Protein AF-A0A964EP07-F1 (afdb_monomer_lite)

Structure (mmCIF, N/CA/C/O backbone):
data_AF-A0A964EP07-F1
#
_entry.id   AF-A0A964EP07-F1
#
loop_
_atom_site.group_PDB
_atom_site.id
_atom_site.type_symbol
_atom_site.label_atom_id
_atom_site.label_alt_id
_atom_site.label_comp_id
_atom_site.label_asym_id
_atom_site.label_entity_id
_atom_site.label_seq_id
_atom_site.pdbx_PDB_ins_code
_atom_site.Cartn_x
_atom_site.Cartn_y
_atom_site.Cartn_z
_atom_site.occupancy
_atom_site.B_iso_or_equiv
_atom_site.auth_seq_id
_atom_site.auth_comp_id
_atom_site.auth_asym_id
_atom_site.auth_atom_id
_atom_site.pdbx_PDB_model_num
ATOM 1 N N . MET A 1 1 ? -7.149 5.123 37.917 1.00 28.84 1 MET A N 1
ATOM 2 C CA . MET A 1 1 ? -5.704 5.332 37.695 1.00 28.84 1 MET A CA 1
ATOM 3 C C . MET A 1 1 ? -5.215 4.083 36.985 1.00 28.84 1 MET A C 1
ATOM 5 O O . MET A 1 1 ? -5.183 3.033 37.608 1.00 28.84 1 MET A O 1
ATOM 9 N N . PHE A 1 2 ? -5.052 4.163 35.662 1.00 30.31 2 PHE A N 1
ATOM 10 C CA . PHE A 1 2 ? -4.665 3.027 34.826 1.00 30.31 2 PHE A CA 1
ATOM 11 C C . PHE A 1 2 ? -3.148 2.900 34.842 1.00 30.31 2 PHE A C 1
ATOM 13 O O . PHE A 1 2 ? -2.449 3.645 34.165 1.00 30.31 2 PHE A O 1
ATOM 20 N N . ASP A 1 3 ? -2.681 1.956 35.642 1.00 26.97 3 ASP A N 1
ATOM 21 C CA . ASP A 1 3 ? -1.404 1.286 35.471 1.00 26.97 3 ASP A CA 1
ATOM 22 C C . ASP A 1 3 ? -1.804 -0.136 35.057 1.00 26.97 3 ASP A C 1
ATOM 24 O O . ASP A 1 3 ? -2.601 -0.761 35.758 1.00 26.97 3 ASP A O 1
ATOM 28 N N . LEU A 1 4 ? -1.396 -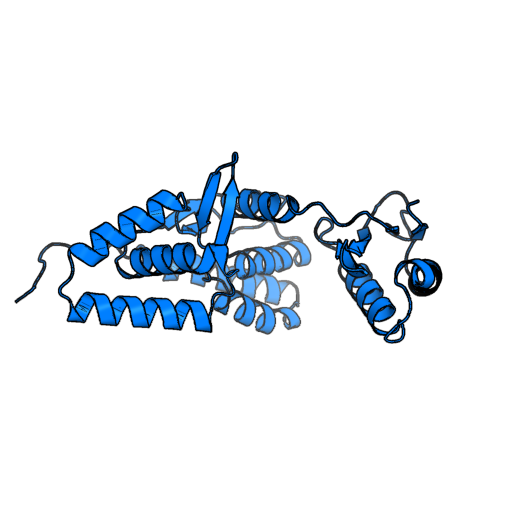0.606 33.876 1.00 27.78 4 LEU A N 1
ATOM 29 C CA . LEU A 1 4 ? -1.637 -1.988 33.445 1.00 27.78 4 LEU A CA 1
ATOM 30 C C . LEU A 1 4 ? -0.333 -2.764 33.677 1.00 27.78 4 LEU A C 1
ATOM 32 O O . LEU A 1 4 ? 0.549 -2.730 32.815 1.00 27.78 4 LEU A O 1
ATOM 36 N N . PRO A 1 5 ? -0.162 -3.439 34.830 1.00 24.03 5 PRO A N 1
ATOM 37 C CA . PRO A 1 5 ? 1.061 -4.160 35.130 1.00 24.03 5 PRO A CA 1
ATOM 38 C C . PRO A 1 5 ? 1.071 -5.471 34.341 1.00 24.03 5 PRO A C 1
ATOM 40 O O . PRO A 1 5 ? 0.110 -6.238 34.387 1.00 24.03 5 PRO A O 1
ATOM 43 N N . GLY A 1 6 ? 2.168 -5.743 33.631 1.00 26.05 6 GLY A N 1
ATOM 44 C CA . GLY A 1 6 ? 2.411 -7.038 32.983 1.00 26.05 6 GLY A CA 1
ATOM 45 C C . GLY A 1 6 ? 2.439 -7.036 31.454 1.00 26.05 6 GLY A C 1
ATOM 46 O O . GLY A 1 6 ? 2.711 -8.079 30.870 1.00 26.05 6 GLY A O 1
ATOM 47 N N . PHE A 1 7 ? 2.234 -5.893 30.793 1.00 28.47 7 PHE A N 1
ATOM 48 C CA . PHE A 1 7 ? 2.571 -5.750 29.374 1.00 28.47 7 PHE A CA 1
ATOM 49 C C . PHE A 1 7 ? 3.987 -5.183 29.242 1.00 28.47 7 PHE A C 1
ATOM 51 O O . PHE A 1 7 ? 4.194 -3.989 29.018 1.00 28.47 7 PHE A O 1
ATOM 58 N N . GLU A 1 8 ? 4.992 -6.055 29.351 1.00 23.80 8 GLU A N 1
ATOM 59 C CA . GLU A 1 8 ? 6.198 -5.811 28.568 1.00 23.80 8 GLU A CA 1
ATOM 60 C C . GLU A 1 8 ? 5.751 -5.861 27.112 1.00 23.80 8 GLU A C 1
ATOM 62 O O . GLU A 1 8 ? 5.446 -6.922 26.566 1.00 23.80 8 GLU A O 1
ATOM 67 N N . TRP A 1 9 ? 5.636 -4.689 26.486 1.00 30.47 9 TRP A N 1
ATOM 68 C CA . TRP A 1 9 ? 5.574 -4.616 25.041 1.00 30.47 9 TRP A CA 1
ATOM 69 C C . TRP A 1 9 ? 6.828 -5.316 24.550 1.00 30.47 9 TRP A C 1
ATOM 71 O O . TRP A 1 9 ? 7.912 -4.730 24.557 1.00 30.47 9 TRP A O 1
ATOM 81 N N . PHE A 1 10 ? 6.683 -6.567 24.120 1.00 27.95 10 PHE A N 1
ATOM 82 C CA . PHE A 1 10 ? 7.637 -7.168 23.221 1.00 27.95 10 PHE A CA 1
ATOM 83 C C . PHE A 1 10 ? 7.568 -6.305 21.964 1.00 27.95 10 PHE A C 1
ATOM 85 O O . PHE A 1 10 ? 6.750 -6.504 21.070 1.00 27.95 10 PHE A O 1
ATOM 92 N N . ARG A 1 11 ? 8.365 -5.238 21.962 1.00 32.59 11 ARG A N 1
ATOM 93 C CA . ARG A 1 11 ? 8.888 -4.637 20.758 1.00 32.59 11 ARG A CA 1
ATOM 94 C C . ARG A 1 11 ? 9.912 -5.670 20.313 1.00 32.59 11 ARG A C 1
ATOM 96 O O . ARG A 1 11 ? 11.010 -5.653 20.869 1.00 32.59 11 ARG A O 1
ATOM 103 N N . PRO A 1 12 ? 9.596 -6.590 19.374 1.00 34.25 12 PRO A N 1
ATOM 104 C CA . PRO A 1 12 ? 10.692 -7.202 18.650 1.00 34.25 12 PRO A CA 1
ATOM 105 C C . PRO A 1 12 ? 11.537 -6.029 18.169 1.00 34.25 12 PRO A C 1
ATOM 107 O O . PRO A 1 12 ? 10.983 -4.995 17.780 1.00 34.25 12 PRO A O 1
ATOM 110 N N . ASP A 1 13 ? 12.848 -6.133 18.309 1.00 37.25 13 ASP A N 1
ATOM 111 C CA . ASP A 1 13 ? 13.773 -5.128 17.822 1.00 37.25 13 ASP A CA 1
ATOM 112 C C . ASP A 1 13 ? 13.623 -5.019 16.288 1.00 37.25 13 ASP A C 1
ATOM 114 O O . ASP A 1 13 ? 14.333 -5.637 15.498 1.00 37.25 13 ASP A O 1
ATOM 118 N N . LEU A 1 14 ? 12.598 -4.279 15.853 1.00 39.09 14 LEU A N 1
ATOM 119 C CA . LEU A 1 14 ? 12.304 -3.931 14.465 1.00 39.09 14 LEU A CA 1
ATOM 120 C C . LEU A 1 14 ? 13.344 -2.927 13.958 1.00 39.09 14 LEU A C 1
ATOM 122 O O . LEU A 1 14 ? 13.514 -2.784 12.748 1.00 39.09 14 LEU A O 1
ATOM 126 N N . GLY A 1 15 ? 14.035 -2.250 14.887 1.00 32.53 15 GLY A N 1
ATOM 127 C CA . GLY A 1 15 ? 15.204 -1.428 14.611 1.00 32.53 15 GLY A CA 1
ATOM 128 C C . GLY A 1 15 ? 16.323 -2.279 14.027 1.00 32.53 15 GLY A C 1
ATOM 129 O O . GLY A 1 15 ? 16.862 -1.915 12.989 1.00 32.53 15 GLY A O 1
ATOM 130 N N . GLY A 1 16 ? 16.575 -3.456 14.599 1.00 35.09 16 GLY A N 1
ATOM 131 C CA . GLY A 1 16 ? 17.575 -4.406 14.119 1.00 35.09 16 GLY A CA 1
ATOM 132 C C . GLY A 1 16 ? 17.387 -4.825 12.659 1.00 35.09 16 GLY A C 1
ATOM 133 O O . GLY A 1 16 ? 18.300 -4.650 11.864 1.00 35.09 16 GLY A O 1
ATOM 134 N N . SER A 1 17 ? 16.214 -5.332 12.262 1.00 44.84 17 SER A N 1
ATOM 135 C CA . SER A 1 17 ? 16.036 -5.910 10.911 1.00 44.84 17 SER A CA 1
ATOM 136 C C . SER A 1 17 ? 15.859 -4.872 9.801 1.00 44.84 17 SER A C 1
ATOM 138 O O . SER A 1 17 ? 16.425 -5.033 8.724 1.00 44.84 17 SER A O 1
ATOM 140 N N . VAL A 1 18 ? 15.132 -3.776 10.045 1.00 45.16 18 VAL A N 1
ATOM 141 C CA . VAL A 1 18 ? 14.891 -2.743 9.023 1.00 45.16 18 VAL A CA 1
ATOM 142 C C . VAL A 1 18 ? 16.093 -1.816 8.899 1.00 45.16 18 VAL A C 1
ATOM 144 O O . VAL A 1 18 ? 16.457 -1.454 7.783 1.00 45.16 18 VAL A O 1
ATOM 147 N N . ALA A 1 19 ? 16.750 -1.450 10.008 1.00 48.91 19 ALA A N 1
ATOM 148 C CA . ALA A 1 19 ? 17.993 -0.690 9.927 1.00 48.91 19 ALA A CA 1
ATOM 149 C C . ALA A 1 19 ? 19.130 -1.550 9.364 1.00 48.91 19 ALA A C 1
ATOM 151 O O . ALA A 1 19 ? 19.905 -1.026 8.572 1.00 48.91 19 ALA A O 1
ATOM 152 N N . ALA A 1 20 ? 19.198 -2.855 9.669 1.00 53.06 20 ALA A N 1
ATOM 153 C CA . ALA A 1 20 ? 20.155 -3.752 9.018 1.00 53.06 20 ALA A CA 1
ATOM 154 C C . ALA A 1 20 ? 19.845 -3.946 7.531 1.00 53.06 20 ALA A C 1
ATOM 156 O O . ALA A 1 20 ? 20.761 -3.866 6.726 1.00 53.06 20 ALA A O 1
ATOM 157 N N . ALA A 1 21 ? 18.582 -4.125 7.130 1.00 51.06 21 ALA A N 1
ATOM 158 C CA . ALA A 1 21 ? 18.210 -4.202 5.717 1.00 51.06 21 ALA A CA 1
ATOM 159 C C . ALA A 1 21 ? 18.541 -2.896 4.976 1.00 51.06 21 ALA A C 1
ATOM 161 O O . ALA A 1 21 ? 19.100 -2.938 3.885 1.00 51.06 21 ALA A O 1
ATOM 162 N N . ARG A 1 22 ? 18.289 -1.731 5.592 1.00 54.38 22 ARG A N 1
ATOM 163 C CA . ARG A 1 22 ? 18.674 -0.415 5.050 1.00 54.38 22 ARG A CA 1
ATOM 164 C C . ARG A 1 22 ? 20.187 -0.237 4.985 1.00 54.38 22 ARG A C 1
ATOM 166 O O . ARG A 1 22 ? 20.685 0.241 3.975 1.00 54.38 22 ARG A O 1
ATOM 173 N N . ALA A 1 23 ? 20.923 -0.643 6.016 1.00 60.47 23 ALA A N 1
ATOM 174 C CA . ALA A 1 23 ? 22.380 -0.583 6.036 1.00 60.47 23 ALA A CA 1
ATOM 175 C C . ALA A 1 23 ? 22.992 -1.535 4.999 1.00 60.47 23 ALA A C 1
ATOM 177 O O . ALA A 1 23 ? 23.920 -1.154 4.293 1.00 60.47 23 ALA A O 1
ATOM 178 N N . ASN A 1 24 ? 22.437 -2.738 4.842 1.00 59.06 24 ASN A N 1
ATOM 179 C CA . ASN A 1 24 ? 22.851 -3.715 3.840 1.00 59.06 24 ASN A CA 1
ATOM 180 C C . ASN A 1 24 ? 22.539 -3.231 2.422 1.00 59.06 24 ASN A C 1
ATOM 182 O O . ASN A 1 24 ? 23.393 -3.363 1.547 1.00 59.06 24 ASN A O 1
ATOM 186 N N . ALA A 1 25 ? 21.371 -2.618 2.209 1.00 55.97 25 ALA A N 1
ATOM 187 C CA . ALA A 1 25 ? 20.986 -2.002 0.945 1.00 55.97 25 ALA A CA 1
ATOM 188 C C . ALA A 1 25 ? 21.870 -0.792 0.613 1.00 55.97 25 ALA A C 1
ATOM 190 O O . ALA A 1 25 ? 22.389 -0.707 -0.492 1.00 55.97 25 ALA A O 1
ATOM 191 N N . ALA A 1 26 ? 22.128 0.100 1.573 1.00 60.88 26 ALA A N 1
ATOM 192 C CA . ALA A 1 26 ? 23.029 1.237 1.395 1.00 60.88 26 ALA A CA 1
ATOM 193 C C . ALA A 1 26 ? 24.474 0.783 1.134 1.00 60.88 26 ALA A C 1
ATOM 195 O O . ALA A 1 26 ? 25.157 1.336 0.274 1.00 60.88 26 ALA A O 1
ATOM 196 N N . ALA A 1 27 ? 24.933 -0.266 1.819 1.00 63.69 27 ALA A N 1
ATOM 197 C CA . ALA A 1 27 ? 26.232 -0.874 1.569 1.00 63.69 27 ALA A CA 1
ATOM 198 C C . ALA A 1 27 ? 26.291 -1.552 0.190 1.00 63.69 27 ALA A C 1
ATOM 200 O O . ALA A 1 27 ? 27.317 -1.466 -0.477 1.00 63.69 27 ALA A O 1
ATOM 201 N N . ALA A 1 28 ? 25.211 -2.198 -0.263 1.00 58.94 28 ALA A N 1
ATOM 202 C CA . ALA A 1 28 ? 25.113 -2.765 -1.608 1.00 58.94 28 ALA A CA 1
ATOM 203 C C . ALA A 1 28 ? 25.107 -1.672 -2.687 1.00 58.94 28 ALA A C 1
ATOM 205 O O . ALA A 1 28 ? 25.880 -1.766 -3.635 1.00 58.94 28 ALA A O 1
ATOM 206 N N . ALA A 1 29 ? 24.332 -0.601 -2.495 1.00 59.88 29 ALA A N 1
ATOM 207 C CA . ALA A 1 29 ? 24.296 0.568 -3.372 1.00 59.88 29 ALA A CA 1
ATOM 208 C C . ALA A 1 29 ? 25.669 1.238 -3.481 1.00 59.88 29 ALA A C 1
ATOM 210 O O . ALA A 1 29 ? 26.131 1.534 -4.577 1.00 59.88 29 ALA A O 1
ATOM 211 N N . SER A 1 30 ? 26.347 1.412 -2.342 1.00 65.19 30 SER A N 1
ATOM 212 C CA . SER A 1 30 ? 27.699 1.967 -2.270 1.00 65.19 30 SER A CA 1
ATOM 213 C C . SER A 1 30 ? 28.716 1.081 -3.001 1.00 65.19 30 SER A C 1
ATOM 215 O O . SER A 1 30 ? 29.492 1.578 -3.811 1.00 65.19 30 SER A O 1
ATOM 217 N N . ARG A 1 31 ? 28.664 -0.248 -2.810 1.00 65.88 31 ARG A N 1
ATOM 218 C CA . ARG A 1 31 ? 29.507 -1.203 -3.558 1.00 65.88 31 ARG A CA 1
ATOM 219 C C . ARG A 1 31 ? 29.242 -1.182 -5.066 1.00 65.88 31 ARG A C 1
ATOM 221 O O . ARG A 1 31 ? 30.170 -1.407 -5.832 1.00 65.88 31 ARG A O 1
ATOM 228 N N . ALA A 1 32 ? 28.005 -0.914 -5.477 1.00 59.03 32 ALA A N 1
ATOM 229 C CA . ALA A 1 32 ? 27.595 -0.845 -6.877 1.00 59.03 32 ALA A CA 1
ATOM 230 C C . ALA A 1 32 ? 27.779 0.549 -7.513 1.00 59.03 32 ALA A C 1
ATOM 232 O O . ALA A 1 32 ? 27.440 0.733 -8.679 1.00 59.03 32 ALA A O 1
ATOM 233 N N . GLY A 1 33 ? 28.272 1.547 -6.766 1.00 64.25 33 GLY A N 1
ATOM 234 C CA . GLY A 1 33 ? 28.402 2.927 -7.248 1.00 64.25 33 GLY A CA 1
ATOM 235 C C . GLY A 1 33 ? 27.067 3.649 -7.492 1.00 64.25 33 GLY A C 1
ATOM 236 O O . GLY A 1 33 ? 27.054 4.702 -8.122 1.00 64.25 33 GLY A O 1
ATOM 237 N N . ALA A 1 34 ? 25.951 3.117 -6.983 1.00 63.88 34 ALA A N 1
ATOM 238 C CA . ALA A 1 34 ? 24.590 3.629 -7.174 1.00 63.88 34 ALA A CA 1
ATOM 239 C C . ALA A 1 34 ? 24.191 4.658 -6.094 1.00 63.88 34 ALA A C 1
ATOM 241 O O . ALA A 1 34 ? 23.139 4.559 -5.454 1.00 63.88 34 ALA A O 1
ATOM 242 N N . HIS A 1 35 ? 25.076 5.623 -5.827 1.00 66.88 35 HIS A N 1
ATOM 243 C CA . HIS A 1 35 ? 24.875 6.648 -4.792 1.00 66.88 35 HIS A CA 1
ATOM 244 C C . HIS A 1 35 ? 23.729 7.617 -5.115 1.00 66.88 35 HIS A C 1
ATOM 246 O O . HIS A 1 35 ? 23.144 8.204 -4.206 1.00 66.88 35 HIS A O 1
ATOM 252 N N . ASP A 1 36 ? 23.398 7.752 -6.398 1.00 65.00 36 ASP A N 1
ATOM 253 C CA . ASP A 1 36 ? 22.280 8.523 -6.942 1.00 65.00 36 ASP A CA 1
ATOM 254 C C . ASP A 1 36 ? 20.917 8.052 -6.416 1.00 65.00 36 ASP A C 1
ATOM 256 O O . ASP A 1 36 ? 20.009 8.864 -6.259 1.00 65.00 36 ASP A O 1
ATOM 260 N N . LEU A 1 37 ? 20.785 6.769 -6.069 1.00 59.69 37 LEU A N 1
ATOM 261 C CA . LEU A 1 37 ? 19.516 6.182 -5.628 1.00 59.69 37 LEU A CA 1
ATOM 262 C C . LEU A 1 37 ? 19.239 6.357 -4.124 1.00 59.69 37 LEU A C 1
ATOM 264 O O . LEU A 1 37 ? 18.103 6.175 -3.682 1.00 59.69 37 LEU A O 1
ATOM 268 N N . LEU A 1 38 ? 20.246 6.715 -3.316 1.00 62.34 38 LEU A N 1
ATOM 269 C CA . LEU A 1 38 ? 20.126 6.810 -1.850 1.00 62.34 38 LEU A CA 1
ATOM 270 C C . LEU A 1 38 ? 19.055 7.815 -1.371 1.00 62.34 38 LEU A C 1
ATOM 272 O O . LEU A 1 38 ? 18.275 7.454 -0.487 1.00 62.34 38 LEU A O 1
ATOM 276 N N . PRO A 1 39 ? 18.930 9.030 -1.942 1.00 62.94 39 PRO A N 1
ATOM 277 C CA . PRO A 1 39 ? 17.890 9.976 -1.527 1.00 62.94 39 PRO A CA 1
ATOM 278 C C . PRO A 1 39 ? 16.470 9.486 -1.840 1.00 62.94 39 PRO A C 1
ATOM 280 O O . PRO A 1 39 ? 15.539 9.704 -1.060 1.00 62.94 39 PRO A O 1
ATOM 283 N N . GLU A 1 40 ? 16.293 8.802 -2.972 1.00 54.72 40 GLU A N 1
ATOM 284 C CA . GLU A 1 40 ? 15.003 8.245 -3.375 1.00 54.72 40 GLU A CA 1
ATOM 285 C C . GLU A 1 40 ? 14.605 7.064 -2.482 1.00 54.72 40 GLU A C 1
ATOM 287 O O . GLU A 1 40 ? 13.459 6.979 -2.044 1.00 54.72 40 GLU A O 1
ATOM 292 N N . LEU A 1 41 ? 15.570 6.222 -2.111 1.00 55.03 41 LEU A N 1
ATOM 293 C CA . LEU A 1 41 ? 15.397 5.150 -1.130 1.00 55.03 41 LEU A CA 1
ATOM 294 C C . LEU A 1 41 ? 14.963 5.679 0.236 1.00 55.03 41 LEU A C 1
ATOM 296 O O . LEU A 1 41 ? 14.033 5.146 0.839 1.00 55.03 41 LEU A O 1
ATOM 300 N N . GLU A 1 42 ? 15.597 6.747 0.723 1.00 57.03 42 GLU A N 1
ATOM 301 C CA . GLU A 1 42 ? 15.209 7.388 1.980 1.00 57.03 42 GLU A CA 1
ATOM 302 C C . GLU A 1 42 ? 13.807 8.001 1.917 1.00 57.03 42 GLU A C 1
ATOM 304 O O . GLU A 1 42 ? 13.067 7.961 2.901 1.00 57.03 42 GLU A O 1
ATOM 309 N N . ARG A 1 43 ? 13.422 8.576 0.772 1.00 58.72 43 ARG A N 1
ATOM 310 C CA . ARG A 1 43 ? 12.067 9.095 0.543 1.00 58.72 43 ARG A CA 1
ATOM 311 C C . ARG A 1 43 ? 11.037 7.964 0.552 1.00 58.72 43 ARG A C 1
ATOM 313 O O . ARG A 1 43 ? 10.102 8.010 1.348 1.00 58.72 43 ARG A O 1
ATOM 320 N N . MET A 1 44 ? 11.250 6.926 -0.252 1.00 51.31 44 MET A N 1
ATOM 321 C CA . MET A 1 44 ? 10.361 5.765 -0.352 1.00 51.31 44 MET A CA 1
ATOM 322 C C . MET A 1 44 ? 10.216 5.044 0.990 1.00 51.31 44 MET A C 1
ATOM 324 O O . MET A 1 44 ? 9.115 4.661 1.361 1.00 51.31 44 MET A O 1
ATOM 328 N N . ALA A 1 45 ? 11.288 4.967 1.780 1.00 51.50 45 ALA A N 1
ATOM 329 C CA . ALA A 1 45 ? 11.280 4.400 3.126 1.00 51.50 45 ALA A CA 1
ATOM 330 C C . ALA A 1 45 ? 10.510 5.222 4.180 1.00 51.50 45 ALA A C 1
ATOM 332 O O . ALA A 1 45 ? 10.253 4.708 5.272 1.00 51.50 45 ALA A O 1
ATOM 333 N N . ARG A 1 46 ? 10.171 6.488 3.894 1.00 50.50 46 ARG A N 1
ATOM 334 C CA . ARG A 1 46 ? 9.325 7.352 4.745 1.00 50.50 46 ARG A CA 1
ATOM 335 C C . ARG A 1 46 ? 7.843 7.295 4.349 1.00 50.50 46 ARG A C 1
ATOM 337 O O . ARG A 1 46 ? 6.970 7.453 5.205 1.00 50.50 46 ARG A O 1
ATOM 344 N N . GLU A 1 47 ? 7.566 7.048 3.072 1.00 45.47 47 GLU A N 1
ATOM 345 C CA . GLU A 1 47 ? 6.215 6.948 2.492 1.00 45.47 47 GLU A CA 1
ATOM 346 C C . GLU A 1 47 ? 5.581 5.546 2.666 1.00 45.47 47 GLU A C 1
ATOM 348 O O . GLU A 1 47 ? 4.401 5.352 2.404 1.00 45.47 47 GLU A O 1
ATOM 353 N N . ASP A 1 48 ? 6.352 4.592 3.185 1.00 55.25 48 ASP A N 1
ATOM 354 C CA . ASP A 1 48 ? 6.135 3.139 3.140 1.00 55.25 48 ASP A CA 1
ATOM 355 C C . ASP A 1 48 ? 5.083 2.542 4.102 1.00 55.25 48 ASP A C 1
ATOM 357 O O . ASP A 1 48 ? 4.810 1.346 4.048 1.00 55.25 48 ASP A O 1
ATOM 361 N N . ASP A 1 49 ? 4.509 3.340 5.008 1.00 62.34 49 ASP A N 1
ATOM 362 C CA . ASP A 1 49 ? 3.630 2.847 6.088 1.00 62.34 49 ASP A CA 1
ATOM 363 C C . ASP A 1 49 ? 2.147 3.256 5.910 1.00 62.34 49 ASP A C 1
ATOM 365 O O . ASP A 1 49 ? 1.411 3.390 6.893 1.00 62.34 49 ASP A O 1
ATOM 369 N N . ALA A 1 50 ? 1.694 3.539 4.684 1.00 68.94 50 ALA A N 1
ATOM 370 C CA . ALA A 1 50 ? 0.310 3.950 4.435 1.00 68.94 50 ALA A CA 1
ATOM 371 C C . ALA A 1 50 ? -0.611 2.728 4.218 1.00 68.94 50 ALA A C 1
ATOM 373 O O . ALA A 1 50 ? -0.420 1.990 3.248 1.00 68.94 50 ALA A O 1
ATOM 374 N N . PRO A 1 51 ? -1.617 2.481 5.081 1.00 76.62 51 PRO A N 1
ATOM 375 C CA . PRO A 1 51 ? -2.613 1.449 4.824 1.00 76.62 51 PRO A CA 1
ATOM 376 C C . PRO A 1 51 ? -3.481 1.757 3.599 1.00 76.62 51 PRO A C 1
ATOM 378 O O . PRO A 1 51 ? -3.828 2.908 3.336 1.00 76.62 51 PRO A O 1
ATOM 381 N N . PHE A 1 52 ? -3.886 0.706 2.890 1.00 76.75 52 PHE A N 1
ATOM 382 C CA . PHE A 1 52 ? -4.777 0.785 1.731 1.00 76.75 52 PHE A CA 1
ATOM 383 C C . PHE A 1 52 ? -5.668 -0.463 1.640 1.00 76.75 52 PHE A C 1
ATOM 385 O O . PHE A 1 52 ? -5.391 -1.498 2.260 1.00 76.75 52 PHE A O 1
ATOM 392 N N . VAL A 1 53 ? -6.758 -0.350 0.879 1.00 81.44 53 VAL A N 1
ATOM 393 C CA . VAL A 1 53 ? -7.722 -1.432 0.651 1.00 81.44 53 VAL A CA 1
ATOM 394 C C . VAL A 1 53 ? -7.409 -2.141 -0.665 1.00 81.44 53 VAL A C 1
ATOM 396 O O . VAL A 1 53 ? -7.063 -1.513 -1.660 1.00 81.44 53 VAL A O 1
ATOM 399 N N . PHE A 1 54 ? -7.508 -3.467 -0.666 1.00 75.62 54 PHE A N 1
ATOM 400 C CA . PHE A 1 54 ? -7.267 -4.325 -1.820 1.00 75.62 54 PHE A CA 1
ATOM 401 C C . PHE A 1 54 ? -8.225 -5.515 -1.832 1.00 75.62 54 PHE A C 1
ATOM 403 O O . PHE A 1 54 ? -8.786 -5.892 -0.804 1.00 75.62 54 PHE A O 1
ATOM 410 N N . ARG A 1 55 ? -8.416 -6.143 -2.995 1.00 74.06 55 ARG A N 1
ATOM 411 C CA . ARG A 1 55 ? -9.232 -7.361 -3.122 1.00 74.06 55 ARG A CA 1
ATOM 412 C C . ARG A 1 55 ? -8.362 -8.607 -3.192 1.00 74.06 55 ARG A C 1
ATOM 414 O O . ARG A 1 55 ? -7.476 -8.698 -4.031 1.00 74.06 55 ARG A O 1
ATOM 421 N N . TRP A 1 56 ? -8.665 -9.603 -2.365 1.00 69.38 56 TRP A N 1
ATOM 422 C CA . TRP A 1 56 ? -8.009 -10.910 -2.403 1.00 69.38 56 TRP A CA 1
ATOM 423 C C . TRP A 1 56 ? -9.039 -12.025 -2.223 1.00 69.38 56 TRP A C 1
ATOM 425 O O . TRP A 1 56 ? -9.805 -12.021 -1.258 1.00 69.38 56 TRP A O 1
ATOM 435 N N . GLY A 1 57 ? -9.104 -12.950 -3.188 1.00 67.50 57 GLY A N 1
ATOM 436 C CA . GLY A 1 57 ? -10.095 -14.033 -3.184 1.00 67.50 57 GLY A CA 1
ATOM 437 C C . GLY A 1 57 ? -11.541 -13.521 -3.173 1.00 67.50 57 GLY A C 1
ATOM 438 O O . GLY A 1 57 ? -12.376 -14.059 -2.455 1.00 67.50 57 GLY A O 1
ATOM 439 N N . GLY A 1 58 ? -11.818 -12.417 -3.877 1.00 69.56 58 GLY A N 1
ATOM 440 C CA . GLY A 1 58 ? -13.138 -11.769 -3.902 1.00 69.56 58 GLY A CA 1
ATOM 441 C C . GLY A 1 58 ? -13.490 -10.957 -2.648 1.00 69.56 58 GLY A C 1
ATOM 442 O O . GLY A 1 58 ? -14.505 -10.268 -2.638 1.00 69.56 58 GLY A O 1
ATOM 443 N N . THR A 1 59 ? -12.650 -10.983 -1.611 1.00 74.81 59 THR A N 1
ATOM 444 C CA . THR A 1 59 ? -12.889 -10.268 -0.351 1.00 74.81 59 THR A CA 1
ATOM 445 C C . THR A 1 59 ? -12.093 -8.968 -0.309 1.00 74.81 59 THR A C 1
ATOM 447 O O . THR A 1 59 ? -10.897 -8.967 -0.607 1.00 74.81 59 THR A O 1
ATOM 450 N N . ALA A 1 60 ? -12.729 -7.868 0.098 1.00 83.25 60 ALA A N 1
ATOM 451 C CA . ALA A 1 60 ? -12.027 -6.625 0.404 1.00 83.25 60 ALA A CA 1
ATOM 452 C C . ALA A 1 60 ? -11.216 -6.776 1.699 1.00 83.25 60 ALA A C 1
ATOM 454 O O . ALA A 1 60 ? -11.716 -7.237 2.729 1.00 83.25 60 ALA A O 1
ATOM 455 N N . ARG A 1 61 ? -9.947 -6.388 1.651 1.00 86.62 61 ARG A N 1
ATOM 456 C CA . ARG A 1 61 ? -9.000 -6.448 2.759 1.00 86.62 61 ARG A CA 1
ATOM 457 C C . ARG A 1 61 ? -8.280 -5.120 2.889 1.00 86.62 61 ARG A C 1
ATOM 459 O O . ARG A 1 61 ? -8.091 -4.421 1.906 1.00 86.62 61 ARG A O 1
ATOM 466 N N . VAL A 1 62 ? -7.850 -4.800 4.096 1.00 87.38 62 VAL A N 1
ATOM 467 C CA . VAL A 1 62 ? -6.995 -3.655 4.393 1.00 87.38 62 VAL A CA 1
ATOM 468 C C . VAL A 1 62 ? -5.671 -4.161 4.937 1.00 87.38 62 VAL A C 1
ATOM 470 O O . VAL A 1 62 ? -5.621 -5.096 5.741 1.00 87.38 62 VAL A O 1
ATOM 473 N N . GLY A 1 63 ? -4.585 -3.579 4.456 1.00 83.62 63 GLY A N 1
ATOM 474 C CA . GLY A 1 63 ? -3.236 -3.925 4.870 1.00 83.62 63 GLY A CA 1
ATOM 475 C C . GLY A 1 63 ? -2.329 -2.713 4.782 1.00 83.62 63 GLY A C 1
ATOM 476 O O . GLY A 1 63 ? -2.652 -1.728 4.127 1.00 83.62 63 GLY A O 1
ATOM 477 N N . GLU A 1 64 ? -1.188 -2.795 5.453 1.00 76.88 64 GLU A N 1
ATOM 478 C CA . GLU A 1 64 ? -0.091 -1.852 5.256 1.00 76.88 64 GLU A CA 1
ATOM 479 C C . GLU A 1 64 ? 1.058 -2.651 4.673 1.00 76.88 64 GLU A C 1
ATOM 481 O O . GLU A 1 64 ? 1.486 -3.663 5.240 1.00 76.88 64 GLU A O 1
ATOM 486 N N . VAL A 1 65 ? 1.507 -2.210 3.509 1.00 62.72 65 VAL A N 1
ATOM 487 C CA . VAL A 1 65 ? 2.551 -2.883 2.770 1.00 62.72 65 VAL A CA 1
ATOM 488 C C . VAL A 1 65 ? 3.669 -1.901 2.550 1.00 62.72 65 VAL A C 1
ATOM 490 O O . VAL A 1 65 ? 3.462 -0.836 1.977 1.00 62.72 65 VAL A O 1
ATOM 493 N N . ARG A 1 66 ? 4.861 -2.334 2.944 1.00 64.12 66 ARG A N 1
ATOM 494 C CA . ARG A 1 66 ? 6.121 -1.635 2.740 1.00 64.12 66 ARG A CA 1
ATOM 495 C C . ARG A 1 66 ? 6.600 -1.712 1.289 1.00 64.12 66 ARG A C 1
ATOM 497 O O . ARG A 1 66 ? 7.682 -2.206 0.980 1.00 64.12 66 ARG A O 1
ATOM 504 N N . PHE A 1 67 ? 5.699 -1.370 0.373 1.00 51.81 67 PHE A N 1
ATOM 505 C CA . PHE A 1 67 ? 5.836 -1.594 -1.061 1.00 51.81 67 PHE A CA 1
ATOM 506 C C . PHE A 1 67 ? 6.974 -0.765 -1.655 1.00 51.81 67 PHE A C 1
ATOM 508 O O . PHE A 1 67 ? 7.730 -1.252 -2.491 1.00 51.81 67 PHE A O 1
ATOM 515 N N . ALA A 1 68 ? 7.136 0.473 -1.196 1.00 49.84 68 ALA A N 1
ATOM 516 C CA . ALA A 1 68 ? 8.094 1.402 -1.764 1.00 49.84 68 ALA A CA 1
ATOM 517 C C . ALA A 1 68 ? 9.522 1.079 -1.298 1.00 49.84 68 ALA A C 1
ATOM 519 O O . ALA A 1 68 ? 10.437 1.038 -2.122 1.00 49.84 68 ALA A O 1
ATOM 520 N N . ALA A 1 69 ? 9.730 0.784 -0.011 1.00 52.44 69 ALA A N 1
ATOM 521 C CA . ALA A 1 69 ? 11.069 0.476 0.487 1.00 52.44 69 ALA A CA 1
ATOM 522 C C . ALA A 1 69 ? 11.563 -0.896 0.022 1.00 52.44 69 ALA A C 1
ATOM 524 O O . ALA A 1 69 ? 12.725 -1.017 -0.356 1.00 52.44 69 ALA A O 1
ATOM 525 N N . VAL A 1 70 ? 10.704 -1.922 0.019 1.00 57.72 70 VAL A N 1
ATOM 526 C CA . VAL A 1 70 ? 11.099 -3.274 -0.413 1.00 57.72 70 VAL A CA 1
ATOM 527 C C . VAL A 1 70 ? 11.449 -3.288 -1.904 1.00 57.72 70 VAL A C 1
ATOM 529 O O . VAL A 1 70 ? 12.516 -3.782 -2.260 1.00 57.72 70 VAL A O 1
ATOM 532 N N . ASN A 1 71 ? 10.643 -2.651 -2.763 1.00 58.66 71 ASN A N 1
ATOM 533 C CA . ASN A 1 71 ? 10.950 -2.554 -4.195 1.00 58.66 71 ASN A CA 1
ATOM 534 C C . ASN A 1 71 ? 12.221 -1.747 -4.465 1.00 58.66 71 ASN A C 1
ATOM 536 O O . ASN A 1 71 ? 13.037 -2.128 -5.302 1.00 58.66 71 ASN A O 1
ATOM 540 N N . ALA A 1 72 ? 12.419 -0.636 -3.754 1.00 57.84 72 ALA A N 1
ATOM 541 C CA . ALA A 1 72 ? 13.601 0.190 -3.947 1.00 57.84 72 ALA A CA 1
ATOM 542 C C . ALA A 1 72 ? 14.881 -0.542 -3.503 1.00 57.84 72 ALA A C 1
ATOM 544 O O . ALA A 1 72 ? 15.895 -0.498 -4.200 1.00 57.84 72 ALA A O 1
ATOM 545 N N . VAL A 1 73 ? 14.823 -1.293 -2.401 1.00 58.88 73 VAL A N 1
ATOM 546 C CA . VAL A 1 73 ? 15.917 -2.177 -1.983 1.00 58.88 73 VAL A CA 1
ATOM 547 C C . VAL A 1 73 ? 16.129 -3.307 -2.996 1.00 58.88 73 VAL A C 1
ATOM 549 O O . VAL A 1 73 ? 17.271 -3.633 -3.314 1.00 58.88 73 VAL A O 1
ATOM 552 N N . GLY A 1 74 ? 15.059 -3.855 -3.571 1.00 63.69 74 GLY A N 1
ATOM 553 C CA . GLY A 1 74 ? 15.155 -4.856 -4.627 1.00 63.69 74 GLY A CA 1
ATOM 554 C C . GLY A 1 74 ? 15.857 -4.349 -5.891 1.00 63.69 74 GLY A C 1
ATOM 555 O O . GLY A 1 74 ? 16.731 -5.032 -6.426 1.00 63.69 74 GLY A O 1
ATOM 556 N N . ARG A 1 75 ? 15.576 -3.104 -6.306 1.00 63.66 75 ARG A N 1
ATOM 557 C CA . ARG A 1 75 ? 16.283 -2.430 -7.413 1.00 63.66 75 ARG A CA 1
ATOM 558 C C . ARG A 1 75 ? 17.784 -2.337 -7.184 1.00 63.66 75 ARG A C 1
ATOM 560 O O . ARG A 1 75 ? 18.555 -2.514 -8.124 1.00 63.66 75 ARG A O 1
ATOM 567 N N . LEU A 1 76 ? 18.208 -2.104 -5.946 1.00 62.78 76 LEU A N 1
ATOM 568 C CA . LEU A 1 76 ? 19.630 -2.076 -5.616 1.00 62.78 76 LEU A CA 1
ATOM 569 C C . LEU A 1 76 ? 20.290 -3.445 -5.748 1.00 62.78 76 LEU A C 1
ATOM 571 O O . LEU A 1 76 ? 21.384 -3.522 -6.295 1.00 62.78 76 LEU A O 1
ATOM 575 N N . TYR A 1 77 ? 19.646 -4.513 -5.273 1.00 63.72 77 TYR A N 1
ATOM 576 C CA . TYR A 1 77 ? 20.186 -5.868 -5.418 1.00 63.72 77 TYR A CA 1
ATOM 577 C C . TYR A 1 77 ? 20.288 -6.281 -6.887 1.00 63.72 77 TYR A C 1
ATOM 579 O O . TYR A 1 77 ? 21.336 -6.773 -7.300 1.00 63.72 77 TYR A O 1
ATOM 587 N N . ALA A 1 78 ? 19.254 -5.994 -7.684 1.00 64.50 78 ALA A N 1
ATOM 588 C CA . ALA A 1 78 ? 19.257 -6.254 -9.120 1.00 64.50 78 ALA A CA 1
ATOM 589 C C . ALA A 1 78 ? 20.386 -5.496 -9.839 1.00 64.50 78 ALA A C 1
ATOM 591 O O . ALA A 1 78 ? 21.164 -6.100 -10.571 1.00 64.50 78 ALA A O 1
ATOM 592 N N . ARG A 1 79 ? 20.535 -4.188 -9.580 1.00 63.81 79 ARG A N 1
ATOM 593 C CA . ARG A 1 79 ? 21.591 -3.357 -10.188 1.00 63.81 79 ARG A CA 1
ATOM 594 C C . ARG A 1 79 ? 22.997 -3.731 -9.713 1.00 63.81 79 ARG A C 1
ATOM 596 O O . ARG A 1 79 ? 23.958 -3.530 -10.443 1.00 63.81 79 ARG A O 1
ATOM 603 N N . ALA A 1 80 ? 23.120 -4.262 -8.499 1.00 61.12 80 ALA A N 1
ATOM 604 C CA . ALA A 1 80 ? 24.376 -4.761 -7.950 1.00 61.12 80 ALA A CA 1
ATOM 605 C C . ALA A 1 80 ? 24.705 -6.203 -8.383 1.00 61.12 80 ALA A C 1
ATOM 607 O O . ALA A 1 80 ? 25.706 -6.738 -7.906 1.00 61.12 80 ALA A O 1
ATOM 608 N N . GLU A 1 81 ? 23.857 -6.846 -9.201 1.00 66.62 81 GLU A N 1
ATOM 609 C CA . GLU A 1 81 ? 23.939 -8.273 -9.564 1.00 66.62 81 GLU A CA 1
ATOM 610 C C . GLU A 1 81 ? 24.120 -9.193 -8.341 1.00 66.62 81 GLU A C 1
ATOM 612 O O . GLU A 1 81 ? 24.734 -10.260 -8.396 1.00 66.62 81 GLU A O 1
ATOM 617 N N . ALA A 1 82 ? 23.593 -8.761 -7.195 1.00 57.94 82 ALA A N 1
ATOM 618 C CA . ALA A 1 82 ? 23.771 -9.428 -5.921 1.00 57.94 82 ALA A CA 1
ATOM 619 C C . ALA A 1 82 ? 22.490 -10.180 -5.552 1.00 57.94 82 ALA A C 1
ATOM 621 O O . ALA A 1 82 ? 21.394 -9.625 -5.681 1.00 57.94 82 ALA A O 1
ATOM 622 N N . PRO A 1 83 ? 22.589 -11.414 -5.027 1.00 56.69 83 PRO A N 1
ATOM 623 C CA . PRO A 1 83 ? 21.414 -12.108 -4.535 1.00 56.69 83 PRO A CA 1
ATOM 624 C C . PRO A 1 83 ? 20.806 -11.329 -3.353 1.00 56.69 83 PRO A C 1
ATOM 626 O O . PRO A 1 83 ? 21.546 -10.878 -2.468 1.00 56.69 83 PRO A O 1
ATOM 629 N N . PRO A 1 84 ? 19.472 -11.169 -3.309 1.00 59.09 84 PRO A N 1
ATOM 630 C CA . PRO A 1 84 ? 18.779 -10.491 -2.217 1.00 59.09 84 PRO A CA 1
ATOM 631 C C . PRO A 1 84 ? 19.014 -11.234 -0.895 1.00 59.09 84 PRO A C 1
ATOM 633 O O . PRO A 1 84 ? 18.500 -12.325 -0.668 1.00 59.09 84 PRO A O 1
ATOM 636 N N . ALA A 1 85 ? 19.780 -10.630 0.013 1.00 62.50 85 ALA A N 1
ATOM 637 C CA . ALA A 1 85 ? 20.052 -11.173 1.349 1.00 62.50 85 ALA A CA 1
ATOM 638 C C . ALA A 1 85 ? 19.117 -10.558 2.403 1.00 62.50 85 ALA A C 1
ATOM 640 O O . ALA A 1 85 ? 19.554 -10.136 3.473 1.00 62.50 85 ALA A O 1
ATOM 641 N N . LEU A 1 86 ? 17.835 -10.428 2.062 1.00 59.62 86 LEU A N 1
ATOM 642 C CA . LEU A 1 86 ? 16.865 -9.697 2.879 1.00 59.62 86 LEU A CA 1
ATOM 643 C C . LEU A 1 86 ? 16.185 -10.570 3.937 1.00 59.62 86 LEU A C 1
ATOM 645 O O . LEU A 1 86 ? 15.724 -10.033 4.942 1.00 59.62 86 LEU A O 1
ATOM 649 N N . GLY A 1 87 ? 16.179 -11.894 3.743 1.00 63.34 87 GLY A N 1
ATOM 650 C CA . GLY A 1 87 ? 15.439 -12.822 4.597 1.00 63.34 87 GLY A CA 1
ATOM 651 C C . GLY A 1 87 ? 13.940 -12.487 4.661 1.00 63.34 87 GLY A C 1
ATOM 652 O O . GLY A 1 87 ? 13.446 -11.677 3.868 1.00 63.34 87 GLY A O 1
ATOM 653 N N . PRO A 1 88 ? 13.203 -13.083 5.609 1.00 65.12 88 PRO A N 1
ATOM 654 C CA . PRO A 1 88 ? 11.817 -12.717 5.835 1.00 65.12 88 PRO A CA 1
ATOM 655 C C . PRO A 1 88 ? 11.698 -11.280 6.352 1.00 65.12 88 PRO A C 1
ATOM 657 O O . PRO A 1 88 ? 12.425 -10.848 7.249 1.00 65.12 88 PRO A O 1
ATOM 660 N N . VAL A 1 89 ? 10.720 -10.550 5.822 1.00 66.62 89 VAL A N 1
ATOM 661 C CA . VAL A 1 89 ? 10.421 -9.164 6.192 1.00 66.62 89 VAL A CA 1
ATOM 662 C C . VAL A 1 89 ? 9.152 -9.084 7.035 1.00 66.62 89 VAL A C 1
ATOM 664 O O . VAL A 1 89 ? 8.178 -9.803 6.807 1.00 66.62 89 VAL A O 1
ATOM 667 N N . ALA A 1 90 ? 9.149 -8.194 8.027 1.00 67.69 90 ALA A N 1
ATOM 668 C CA . ALA A 1 90 ? 7.966 -7.926 8.835 1.00 67.69 90 ALA A CA 1
ATOM 669 C C . ALA A 1 90 ? 6.998 -7.009 8.070 1.00 67.69 90 ALA A C 1
ATOM 671 O O . ALA A 1 90 ? 7.325 -5.860 7.770 1.00 67.69 90 ALA A O 1
ATOM 672 N N . VAL A 1 91 ? 5.786 -7.494 7.814 1.00 71.00 91 VAL A N 1
ATOM 673 C CA . VAL A 1 91 ? 4.663 -6.734 7.244 1.00 71.00 91 VAL A CA 1
ATOM 674 C C . VAL A 1 91 ? 3.518 -6.664 8.248 1.00 71.00 91 VAL A C 1
ATOM 676 O O . VAL A 1 91 ? 3.379 -7.541 9.098 1.00 71.00 91 VAL A O 1
ATOM 679 N N . ARG A 1 92 ? 2.676 -5.629 8.207 1.00 77.50 92 ARG A N 1
ATOM 680 C CA . ARG A 1 92 ? 1.478 -5.611 9.061 1.00 77.50 92 ARG A CA 1
ATOM 681 C C . ARG A 1 92 ? 0.459 -6.608 8.522 1.00 77.50 92 ARG A C 1
ATOM 683 O O . ARG A 1 92 ? 0.222 -6.669 7.318 1.00 77.50 92 ARG A O 1
ATOM 690 N N . ARG A 1 93 ? -0.152 -7.385 9.421 1.00 82.69 93 ARG A N 1
ATOM 691 C CA . ARG A 1 93 ? -1.169 -8.377 9.056 1.00 82.69 93 ARG A CA 1
ATOM 692 C C . ARG A 1 93 ? -2.317 -7.718 8.290 1.00 82.69 93 ARG A C 1
ATOM 694 O O . ARG A 1 93 ? -3.032 -6.896 8.852 1.00 82.69 93 ARG A O 1
ATOM 701 N N . ALA A 1 94 ? -2.569 -8.181 7.069 1.00 85.88 94 ALA A N 1
ATOM 702 C CA . ALA A 1 94 ? -3.769 -7.798 6.340 1.00 85.88 94 ALA A CA 1
ATOM 703 C C . ALA A 1 94 ? -5.035 -8.404 6.968 1.00 85.88 94 ALA A C 1
ATOM 705 O O . ALA A 1 94 ? -5.096 -9.593 7.304 1.00 85.88 94 ALA A O 1
ATOM 706 N N . MET A 1 95 ? -6.083 -7.598 7.052 1.00 90.38 95 MET A N 1
ATOM 707 C CA . MET A 1 95 ? -7.351 -7.905 7.711 1.00 90.38 95 MET A CA 1
ATOM 708 C C . MET A 1 95 ? -8.505 -7.761 6.718 1.00 90.38 95 MET A C 1
ATOM 710 O O . MET A 1 95 ? -8.390 -6.986 5.774 1.00 90.38 95 MET A O 1
ATOM 714 N N . ALA A 1 96 ? -9.603 -8.502 6.883 1.00 91.69 96 ALA A N 1
ATOM 715 C CA . ALA A 1 96 ? -10.797 -8.235 6.077 1.00 91.69 96 ALA A CA 1
ATOM 716 C C . ALA A 1 96 ? -11.353 -6.836 6.405 1.00 91.69 96 ALA A C 1
ATOM 718 O O . ALA A 1 96 ? -11.298 -6.413 7.558 1.00 91.69 96 ALA A O 1
ATOM 719 N N . ALA A 1 97 ? -11.886 -6.114 5.418 1.00 92.06 97 ALA A N 1
ATOM 720 C CA . ALA A 1 97 ? -12.389 -4.752 5.626 1.00 92.06 97 ALA A CA 1
ATOM 721 C C . ALA A 1 97 ? -13.485 -4.699 6.710 1.00 92.06 97 ALA A C 1
ATOM 723 O O . ALA A 1 97 ? -13.403 -3.895 7.637 1.00 92.06 97 ALA A O 1
ATOM 724 N N . ASP A 1 98 ? -14.438 -5.632 6.659 1.00 94.56 98 ASP A N 1
ATOM 725 C CA . ASP A 1 98 ? -15.520 -5.743 7.648 1.00 94.56 98 ASP A CA 1
ATOM 726 C C . ASP A 1 98 ? -15.007 -6.130 9.044 1.00 94.56 98 ASP A C 1
ATOM 728 O O . ASP A 1 98 ? -15.564 -5.730 10.064 1.00 94.56 98 ASP A O 1
ATOM 732 N N . GLU A 1 99 ? -13.928 -6.913 9.111 1.00 95.12 99 GLU A N 1
ATOM 733 C CA . GLU A 1 99 ? -13.256 -7.243 10.370 1.00 95.12 99 GLU A CA 1
ATOM 734 C C . GLU A 1 99 ? -12.576 -6.000 10.959 1.00 95.12 99 GLU A C 1
ATOM 736 O O . GLU A 1 99 ? -12.725 -5.743 12.150 1.00 95.12 99 GLU A O 1
ATOM 741 N N . ALA A 1 100 ? -11.915 -5.181 10.135 1.00 95.75 100 ALA A N 1
ATOM 742 C CA . ALA A 1 100 ? -11.292 -3.940 10.588 1.00 95.75 100 ALA A CA 1
ATOM 743 C C . ALA A 1 100 ? -12.321 -2.938 11.124 1.00 95.75 100 ALA A C 1
ATOM 745 O O . ALA A 1 100 ? -12.094 -2.342 12.174 1.00 95.75 100 ALA A O 1
ATOM 746 N N . LEU A 1 101 ? -13.458 -2.783 10.439 1.00 97.00 101 LEU A N 1
ATOM 747 C CA . LEU A 1 101 ? -14.540 -1.902 10.879 1.00 97.00 101 LEU A CA 1
ATOM 748 C C . LEU A 1 101 ? -15.121 -2.350 12.226 1.00 97.00 101 LEU A C 1
ATOM 750 O O . LEU A 1 101 ? -15.136 -1.558 13.167 1.00 97.00 101 LEU A O 1
ATOM 754 N N . ARG A 1 102 ? -15.531 -3.621 12.340 1.00 97.44 102 ARG A N 1
ATOM 755 C CA . ARG A 1 102 ? -16.121 -4.162 13.578 1.00 97.44 102 ARG A CA 1
ATOM 756 C C . ARG A 1 102 ? -15.149 -4.106 14.752 1.00 97.44 102 ARG A C 1
ATOM 758 O O . ARG A 1 102 ? -15.501 -3.600 15.810 1.00 97.44 102 ARG A O 1
ATOM 765 N N . ASN A 1 103 ? -13.908 -4.554 14.557 1.00 96.75 103 ASN A N 1
ATOM 766 C CA . ASN A 1 103 ? -12.916 -4.560 15.631 1.00 96.75 103 ASN A CA 1
ATOM 767 C C . ASN A 1 103 ? -12.574 -3.135 16.089 1.00 96.75 103 ASN A C 1
ATOM 769 O O . ASN A 1 103 ? -12.339 -2.912 17.274 1.00 96.75 103 ASN A O 1
ATOM 773 N N . ALA A 1 104 ? -12.517 -2.163 15.168 1.00 96.69 104 ALA A N 1
ATOM 774 C CA . ALA A 1 104 ? -12.271 -0.772 15.533 1.00 96.69 104 ALA A CA 1
ATOM 775 C C . ALA A 1 104 ? -13.443 -0.190 16.330 1.00 96.69 104 ALA A C 1
ATOM 777 O O . ALA A 1 104 ? -13.208 0.509 17.311 1.00 96.69 104 ALA A O 1
ATOM 778 N N . GLU A 1 105 ? -14.683 -0.495 15.948 1.00 96.81 105 GLU A N 1
ATOM 779 C CA . GLU A 1 105 ? -15.881 -0.079 16.681 1.00 96.81 105 GLU A CA 1
ATOM 780 C C . GLU A 1 105 ? -15.894 -0.643 18.108 1.00 96.81 105 GLU A C 1
ATOM 782 O O . GLU A 1 105 ? -16.021 0.121 19.065 1.00 96.81 105 GLU A O 1
ATOM 787 N N . GLU A 1 106 ? -15.669 -1.950 18.263 1.00 96.44 106 GLU A N 1
ATOM 788 C CA . GLU A 1 106 ? -15.578 -2.608 19.572 1.00 96.44 106 GLU A CA 1
ATOM 789 C C . GLU A 1 106 ? -14.460 -2.004 20.435 1.00 96.44 106 GLU A C 1
ATOM 791 O O . GLU A 1 106 ? -14.662 -1.704 21.614 1.00 96.44 106 GLU A O 1
ATOM 796 N N . ALA A 1 107 ? -13.287 -1.763 19.842 1.00 93.62 107 ALA A N 1
ATOM 797 C CA . ALA A 1 107 ? -12.155 -1.180 20.550 1.00 93.62 107 ALA A CA 1
ATOM 798 C C . ALA A 1 107 ? -12.407 0.279 20.967 1.00 93.62 107 ALA A C 1
ATOM 800 O O . ALA A 1 107 ? -12.022 0.679 22.064 1.00 93.62 107 ALA A O 1
ATOM 801 N N . LEU A 1 108 ? -13.075 1.073 20.126 1.00 94.06 108 LEU A N 1
ATOM 802 C CA . LEU A 1 108 ? -13.451 2.454 20.439 1.00 94.06 108 LEU A CA 1
ATOM 803 C C . LEU A 1 108 ? -14.556 2.521 21.499 1.00 94.06 108 LEU A C 1
ATOM 805 O O . LEU A 1 108 ? -14.547 3.441 22.312 1.00 94.06 108 LEU A O 1
ATOM 809 N N . ALA A 1 109 ? -15.485 1.561 21.517 1.00 94.56 109 ALA A N 1
ATOM 810 C CA . ALA A 1 109 ? -16.539 1.472 22.528 1.00 94.56 109 ALA A CA 1
ATOM 811 C C . ALA A 1 109 ? -15.992 1.165 23.934 1.00 94.56 109 ALA A C 1
ATOM 813 O O . ALA A 1 109 ? -16.612 1.534 24.929 1.00 94.56 109 ALA A O 1
ATOM 814 N N . ALA A 1 110 ? -14.823 0.525 24.020 1.00 93.50 110 ALA A N 1
ATOM 815 C CA . ALA A 1 110 ? -14.131 0.259 25.279 1.00 93.50 110 ALA A CA 1
ATOM 816 C C . ALA A 1 110 ? -13.350 1.472 25.828 1.00 93.50 110 ALA A C 1
ATOM 818 O O . ALA A 1 110 ? -12.851 1.417 26.955 1.00 93.50 110 ALA A O 1
ATOM 819 N N . LEU A 1 111 ? -13.217 2.557 25.054 1.00 91.88 111 LEU A N 1
ATOM 820 C CA . LEU A 1 111 ? -12.506 3.768 25.464 1.00 91.88 111 LEU A CA 1
ATOM 821 C C . LEU A 1 111 ? -13.461 4.809 26.071 1.00 91.88 111 LEU A C 1
ATOM 823 O O . LEU A 1 111 ? -14.595 4.946 25.612 1.00 91.88 111 LEU A O 1
ATOM 827 N N . PRO A 1 112 ? -12.994 5.614 27.045 1.00 93.81 112 PRO A N 1
ATOM 828 C CA . PRO A 1 112 ? -13.692 6.830 27.453 1.00 93.81 112 PRO A CA 1
ATOM 829 C C . PRO A 1 112 ? -13.870 7.799 26.276 1.00 93.81 112 PRO A C 1
ATOM 831 O O . PRO A 1 112 ? -13.012 7.854 25.391 1.00 93.81 112 PRO A O 1
ATOM 834 N N . ASP A 1 113 ? -14.930 8.609 26.307 1.00 92.12 113 ASP A N 1
ATOM 835 C CA . ASP A 1 113 ? -15.309 9.521 25.217 1.00 92.12 113 ASP A CA 1
ATOM 836 C C . ASP A 1 113 ? -14.148 10.418 24.748 1.00 92.12 113 ASP A C 1
ATOM 838 O O . ASP A 1 113 ? -13.848 10.471 23.556 1.00 92.12 113 ASP A O 1
ATOM 842 N N . GLU A 1 114 ? -13.420 11.029 25.685 1.00 89.81 114 GLU A N 1
ATOM 843 C CA . GLU A 1 114 ? -12.263 11.895 25.409 1.00 89.81 114 GLU A CA 1
ATOM 844 C C . GLU A 1 114 ? -11.115 11.144 24.706 1.00 89.81 114 GLU A C 1
ATOM 846 O O . GLU A 1 114 ? -10.470 11.662 23.786 1.00 89.81 114 GLU A O 1
ATOM 851 N N . GLY A 1 115 ? -10.863 9.894 25.114 1.00 88.81 115 GLY A N 1
ATOM 852 C CA . GLY A 1 115 ? -9.845 9.034 24.509 1.00 88.81 115 GLY A CA 1
ATOM 853 C C . GLY A 1 115 ? -10.249 8.563 23.114 1.00 88.81 115 GLY A C 1
ATOM 854 O O . GLY A 1 115 ? -9.419 8.530 22.203 1.00 88.81 115 GLY A O 1
ATOM 855 N N . ARG A 1 116 ? -11.537 8.260 22.929 1.00 93.31 116 ARG A N 1
ATOM 856 C CA . ARG A 1 116 ? -12.126 7.883 21.643 1.00 93.31 116 ARG A CA 1
ATOM 857 C C . ARG A 1 116 ? -12.026 9.020 20.627 1.00 93.31 116 ARG A C 1
ATOM 859 O O . ARG A 1 116 ? -11.548 8.792 19.517 1.00 93.31 116 ARG A O 1
ATOM 866 N N . GLU A 1 117 ? -12.426 10.236 20.996 1.00 92.50 117 GLU A N 1
ATOM 867 C CA . GLU A 1 117 ? -12.353 11.414 20.120 1.00 92.50 117 GLU A CA 1
ATOM 868 C C . GLU A 1 117 ? -10.910 11.748 19.731 1.00 92.50 117 GLU A C 1
ATOM 870 O O . GLU A 1 117 ? -10.607 11.921 18.548 1.00 92.50 117 GLU A O 1
ATOM 875 N N . SER A 1 118 ? -10.000 11.749 20.710 1.00 91.38 118 SER A N 1
ATOM 876 C CA . SER A 1 118 ? -8.575 12.011 20.477 1.00 91.38 118 SER A CA 1
ATOM 877 C C . SER A 1 118 ? -7.956 10.995 19.512 1.00 91.38 118 SER A C 1
ATOM 879 O O . SER A 1 118 ? -7.208 11.364 18.603 1.00 91.38 118 SER A O 1
ATOM 881 N N . LEU A 1 119 ? -8.283 9.709 19.673 1.00 91.94 119 LEU A N 1
ATOM 882 C CA . LEU A 1 119 ? -7.774 8.643 18.814 1.00 91.94 119 LEU A CA 1
ATOM 883 C C . LEU A 1 119 ? -8.334 8.731 17.390 1.00 91.94 119 LEU A C 1
ATOM 885 O O . LEU A 1 119 ? -7.584 8.555 16.428 1.00 91.94 119 LEU A O 1
ATOM 889 N N . LEU A 1 120 ? -9.627 9.031 17.245 1.00 93.75 120 LEU A N 1
ATOM 890 C CA . LEU A 1 120 ? -10.264 9.214 15.942 1.00 93.75 120 LEU A CA 1
ATOM 891 C C . LEU A 1 120 ? -9.681 10.407 15.185 1.00 93.75 120 LEU A C 1
ATOM 893 O O . LEU A 1 120 ? -9.358 10.264 14.004 1.00 93.75 120 LEU A O 1
ATOM 897 N N . ALA A 1 121 ? -9.494 11.544 15.860 1.00 90.81 121 ALA A N 1
ATOM 898 C CA . ALA A 1 121 ? -8.886 12.735 15.274 1.00 90.81 121 ALA A CA 1
ATOM 899 C C . ALA A 1 121 ? -7.434 12.472 14.843 1.00 90.81 121 ALA A C 1
ATOM 901 O O . ALA A 1 121 ? -7.026 12.857 13.744 1.00 90.81 121 ALA A O 1
ATOM 902 N N . LEU A 1 122 ? -6.662 11.756 15.670 1.00 88.38 122 LEU A N 1
ATOM 903 C CA . LEU A 1 122 ? -5.294 11.367 15.334 1.00 88.38 122 LEU A CA 1
ATOM 904 C C . LEU A 1 122 ? -5.257 10.440 14.114 1.00 88.38 122 LEU A C 1
ATOM 906 O O . LEU A 1 122 ? -4.496 10.692 13.182 1.00 88.38 122 LEU A O 1
ATOM 910 N N . ALA A 1 123 ? -6.088 9.395 14.095 1.00 89.00 123 ALA A N 1
ATOM 911 C CA . ALA A 1 123 ? -6.171 8.472 12.968 1.00 89.00 123 ALA A CA 1
ATOM 912 C C . ALA A 1 123 ? -6.594 9.195 11.681 1.00 89.00 123 ALA A C 1
ATOM 914 O O . ALA A 1 123 ? -5.989 8.976 10.636 1.00 89.00 123 ALA A O 1
ATOM 915 N N . GLN A 1 124 ? -7.576 10.097 11.753 1.00 89.44 124 GLN A N 1
ATOM 916 C CA . GLN A 1 124 ? -8.017 10.899 10.612 1.00 89.44 124 GLN A CA 1
ATOM 917 C C . GLN A 1 124 ? -6.899 11.799 10.076 1.00 89.44 124 GLN A C 1
ATOM 919 O O . GLN A 1 124 ? -6.687 11.847 8.867 1.00 89.44 124 GLN A O 1
ATOM 924 N N . SER A 1 125 ? -6.173 12.484 10.963 1.00 84.69 125 SER A N 1
ATOM 925 C CA . SER A 1 125 ? -5.042 13.339 10.591 1.00 84.69 125 SER A CA 1
ATOM 926 C C . SER A 1 125 ? -3.930 12.539 9.907 1.00 84.69 125 SER A C 1
ATOM 928 O O . SER A 1 125 ? -3.429 12.938 8.858 1.00 84.69 125 SER A O 1
ATOM 930 N N . GLU A 1 126 ? -3.589 11.360 10.434 1.00 81.81 126 GLU A N 1
ATOM 931 C CA . GLU A 1 126 ? -2.591 10.485 9.813 1.00 81.81 126 GLU A CA 1
ATOM 932 C C . GLU A 1 126 ? -3.037 9.941 8.459 1.00 81.81 126 GLU A C 1
ATOM 934 O O . GLU A 1 126 ? -2.230 9.888 7.529 1.00 81.81 126 GLU A O 1
ATOM 939 N N . VAL A 1 127 ? -4.310 9.553 8.339 1.00 82.00 127 VAL A N 1
ATOM 940 C CA . VAL A 1 127 ? -4.884 9.132 7.061 1.00 82.00 127 VAL A CA 1
ATOM 941 C C . VAL A 1 127 ? -4.809 10.288 6.074 1.00 82.00 127 VAL A C 1
ATOM 943 O O . VAL A 1 127 ? -4.242 10.097 5.016 1.00 82.00 127 VAL A O 1
ATOM 946 N N . ALA A 1 128 ? -5.248 11.496 6.421 1.00 77.38 128 ALA A N 1
ATOM 947 C CA . ALA A 1 128 ? -5.186 12.645 5.516 1.00 77.38 128 ALA A CA 1
ATOM 948 C C . ALA A 1 128 ? -3.749 13.029 5.111 1.00 77.38 128 ALA A C 1
ATOM 950 O O . ALA A 1 128 ? -3.509 13.417 3.969 1.00 77.38 128 ALA A O 1
ATOM 951 N N . ALA A 1 129 ? -2.790 12.924 6.034 1.00 69.88 129 ALA A N 1
ATOM 952 C CA . ALA A 1 129 ? -1.404 13.304 5.783 1.00 69.88 129 ALA A CA 1
ATOM 953 C C . ALA A 1 129 ? -0.628 12.269 4.955 1.00 69.88 129 ALA A C 1
ATOM 955 O O . ALA A 1 129 ? 0.294 12.641 4.229 1.00 69.88 129 ALA A O 1
ATOM 956 N N . ARG A 1 130 ? -0.946 10.974 5.099 1.00 67.25 130 ARG A N 1
ATOM 957 C CA . ARG A 1 130 ? -0.098 9.877 4.590 1.00 67.25 130 ARG A CA 1
ATOM 958 C C . ARG A 1 130 ? -0.818 8.899 3.673 1.00 67.25 130 ARG A C 1
ATOM 960 O O . ARG A 1 130 ? -0.167 8.253 2.864 1.00 67.25 130 ARG A O 1
ATOM 967 N N . CYS A 1 131 ? -2.132 8.771 3.800 1.00 67.00 131 CYS A N 1
ATOM 968 C CA . CYS A 1 131 ? -2.936 7.829 3.037 1.00 67.00 131 CYS A CA 1
ATOM 969 C C . CYS A 1 131 ? -3.778 8.612 2.022 1.00 67.00 131 CYS A C 1
ATOM 971 O O . CYS A 1 131 ? -4.395 9.621 2.346 1.00 67.00 131 CYS A O 1
ATOM 973 N N . ARG A 1 132 ? -3.854 8.141 0.779 1.00 70.00 132 ARG A N 1
ATOM 974 C CA . ARG A 1 132 ? -4.771 8.708 -0.222 1.00 70.00 132 ARG A CA 1
ATOM 975 C C . ARG A 1 132 ? -5.844 7.682 -0.593 1.00 70.00 132 ARG A C 1
ATOM 977 O O . ARG A 1 132 ? -5.828 7.209 -1.722 1.00 70.00 132 ARG A O 1
ATOM 984 N N . PRO A 1 133 ? -6.709 7.259 0.353 1.00 74.56 133 PRO A N 1
ATOM 985 C CA . PRO A 1 133 ? -7.751 6.297 0.039 1.00 74.56 133 PRO A CA 1
ATOM 986 C C . PRO A 1 133 ? -8.872 6.954 -0.764 1.00 74.56 133 PRO A C 1
ATOM 988 O O . PRO A 1 133 ? -9.208 8.124 -0.538 1.00 74.56 133 PRO A O 1
ATOM 991 N N . ASP A 1 134 ? -9.507 6.157 -1.615 1.00 75.75 134 ASP A N 1
ATOM 992 C CA . ASP A 1 134 ? -10.761 6.524 -2.259 1.00 75.75 134 ASP A CA 1
ATOM 993 C C . ASP A 1 134 ? -11.857 6.776 -1.214 1.00 75.75 134 ASP A C 1
ATOM 995 O O . ASP A 1 134 ? -11.809 6.284 -0.079 1.00 75.75 134 ASP A O 1
ATOM 999 N N . GLU A 1 135 ? -12.882 7.543 -1.593 1.00 75.50 135 GLU A N 1
ATOM 1000 C CA . GLU A 1 135 ? -13.970 7.920 -0.680 1.00 75.50 135 GLU A CA 1
ATOM 1001 C C . GLU A 1 135 ? -14.672 6.691 -0.078 1.00 75.50 135 GLU A C 1
ATOM 1003 O O . GLU A 1 135 ? -14.983 6.674 1.114 1.00 75.50 135 GLU A O 1
ATOM 1008 N N . ALA A 1 136 ? -14.852 5.636 -0.881 1.00 79.12 136 ALA A N 1
ATOM 1009 C CA . ALA A 1 136 ? -15.465 4.381 -0.452 1.00 79.12 136 ALA A CA 1
ATOM 1010 C C . ALA A 1 136 ? -14.639 3.642 0.620 1.00 79.12 136 ALA A C 1
ATOM 1012 O O . ALA A 1 136 ? -15.208 2.997 1.500 1.00 79.12 136 ALA A O 1
ATOM 1013 N N . ASP A 1 137 ? -13.312 3.786 0.590 1.00 85.81 137 ASP A N 1
ATOM 1014 C CA . ASP A 1 137 ? -12.378 3.023 1.424 1.00 85.81 137 ASP A CA 1
ATOM 1015 C C . ASP A 1 137 ? -11.891 3.793 2.655 1.00 85.81 137 ASP A C 1
ATOM 1017 O O . ASP A 1 137 ? -11.342 3.203 3.593 1.00 85.81 137 ASP A O 1
ATOM 1021 N N . ARG A 1 138 ? -12.120 5.111 2.706 1.00 88.31 138 ARG A N 1
ATOM 1022 C CA . ARG A 1 138 ? -11.608 5.989 3.769 1.00 88.31 138 ARG A CA 1
ATOM 1023 C C . ARG A 1 138 ? -11.938 5.488 5.176 1.00 88.31 138 ARG A C 1
ATOM 1025 O O . ARG A 1 138 ? -11.067 5.500 6.045 1.00 88.31 138 ARG A O 1
ATOM 1032 N N . LYS A 1 139 ? -13.167 5.009 5.401 1.00 93.81 139 LYS A N 1
ATOM 1033 C CA . LYS A 1 139 ? -13.597 4.482 6.710 1.00 93.81 139 LYS A CA 1
ATOM 1034 C C . LYS A 1 139 ? -12.834 3.220 7.110 1.00 93.81 139 LYS A C 1
ATOM 1036 O O . LYS A 1 139 ? -12.465 3.080 8.272 1.00 93.81 139 LYS A O 1
ATOM 1041 N N . VAL A 1 140 ? -12.563 2.328 6.158 1.00 94.62 140 VAL A N 1
ATOM 1042 C CA . VAL A 1 140 ? -11.821 1.083 6.400 1.00 94.62 140 VAL A CA 1
ATOM 1043 C C . VAL A 1 140 ? -10.364 1.395 6.737 1.00 94.62 140 VAL A C 1
ATOM 1045 O O . VAL A 1 140 ? -9.827 0.868 7.711 1.00 94.62 140 VAL A O 1
ATOM 1048 N N . VAL A 1 141 ? -9.737 2.301 5.980 1.00 90.56 141 VAL A N 1
ATOM 1049 C CA . VAL A 1 141 ? -8.356 2.741 6.234 1.00 90.56 141 VAL A CA 1
ATOM 1050 C C . VAL A 1 141 ? -8.235 3.419 7.602 1.00 90.56 141 VAL A C 1
ATOM 1052 O O . VAL A 1 141 ? -7.313 3.116 8.361 1.00 90.56 141 VAL A O 1
ATOM 1055 N N . GLN A 1 142 ? -9.193 4.276 7.965 1.00 93.81 142 GLN A N 1
ATOM 1056 C CA . GLN A 1 142 ? -9.231 4.910 9.283 1.00 93.81 142 GLN A CA 1
ATOM 1057 C C . GLN A 1 142 ? -9.415 3.886 10.413 1.00 93.81 142 GLN A C 1
ATOM 1059 O O . GLN A 1 142 ? -8.679 3.938 11.398 1.00 93.81 142 GLN A O 1
ATOM 1064 N N . ALA A 1 143 ? -10.341 2.934 10.269 1.00 95.62 143 ALA A N 1
ATOM 1065 C CA . ALA A 1 143 ? -10.570 1.871 11.248 1.00 95.62 143 ALA A CA 1
ATOM 1066 C C . ALA A 1 143 ? -9.317 1.008 11.459 1.00 95.62 143 ALA A C 1
ATOM 1068 O O . ALA A 1 143 ? -8.894 0.765 12.590 1.00 95.62 143 ALA A O 1
ATOM 1069 N N . TYR A 1 144 ? -8.650 0.623 10.373 1.00 94.44 144 TYR A N 1
ATOM 1070 C CA . TYR A 1 144 ? -7.387 -0.098 10.457 1.00 94.44 144 TYR A CA 1
ATOM 1071 C C . TYR A 1 144 ? -6.301 0.734 11.151 1.00 94.44 144 TYR A C 1
ATOM 1073 O O . TYR A 1 144 ? -5.567 0.207 11.988 1.00 94.44 144 TYR A O 1
ATOM 1081 N N . ARG A 1 145 ? -6.234 2.048 10.893 1.00 91.00 145 ARG A N 1
ATOM 1082 C CA . ARG A 1 145 ? -5.270 2.930 11.564 1.00 91.00 145 ARG A CA 1
ATOM 1083 C C . ARG A 1 145 ? -5.523 3.047 13.068 1.00 91.00 145 ARG A C 1
ATOM 1085 O O . ARG A 1 145 ? -4.568 3.025 13.845 1.00 91.00 145 ARG A O 1
ATOM 1092 N N . VAL A 1 146 ? -6.786 3.104 13.487 1.00 94.31 146 VAL A N 1
ATOM 1093 C CA . VAL A 1 146 ? -7.180 3.025 14.904 1.00 94.31 146 VAL A CA 1
ATOM 1094 C C . VAL A 1 146 ? -6.650 1.732 15.529 1.00 94.31 146 VAL A C 1
ATOM 1096 O O . VAL A 1 146 ? -5.946 1.779 16.538 1.00 94.31 146 VAL A O 1
ATOM 1099 N N . LEU A 1 147 ? -6.890 0.582 14.894 1.00 94.44 147 LEU A N 1
ATOM 1100 C CA . LEU A 1 147 ? -6.414 -0.714 15.390 1.00 94.44 147 LEU A CA 1
ATOM 1101 C C . LEU A 1 147 ? -4.883 -0.794 15.467 1.00 94.44 147 LEU A C 1
ATOM 1103 O O . LEU A 1 147 ? -4.338 -1.352 16.419 1.00 94.44 147 LEU A O 1
ATOM 1107 N N . GLN A 1 148 ? -4.168 -0.207 14.506 1.00 89.81 148 GLN A N 1
ATOM 1108 C CA . GLN A 1 148 ? -2.706 -0.124 14.547 1.00 89.81 148 GLN A CA 1
ATOM 1109 C C . GLN A 1 148 ? -2.203 0.686 15.744 1.00 89.81 148 GLN A C 1
ATOM 1111 O O . GLN A 1 148 ? -1.243 0.273 16.397 1.00 89.81 148 GLN A O 1
ATOM 1116 N N . ARG A 1 149 ? -2.845 1.822 16.047 1.00 88.38 149 ARG A N 1
ATOM 1117 C CA . ARG A 1 149 ? -2.497 2.672 17.197 1.00 88.38 149 ARG A CA 1
ATOM 1118 C C . ARG A 1 149 ? -2.737 1.977 18.529 1.00 88.38 149 ARG A C 1
ATOM 1120 O O . ARG A 1 149 ? -1.943 2.150 19.447 1.00 88.38 149 ARG A O 1
ATOM 1127 N N . LEU A 1 150 ? -3.776 1.153 18.598 1.00 88.94 150 LEU A N 1
ATOM 1128 C CA . LEU A 1 150 ? -4.076 0.317 19.757 1.00 88.94 150 LEU A CA 1
ATOM 1129 C C . LEU A 1 150 ? -3.196 -0.943 19.841 1.00 88.94 150 LEU A C 1
ATOM 1131 O O . LEU A 1 150 ? -3.315 -1.709 20.790 1.00 88.94 150 LEU A O 1
ATOM 1135 N N . GLY A 1 151 ? -2.315 -1.184 18.862 1.00 87.94 151 GLY A N 1
ATOM 1136 C CA . GLY A 1 151 ? -1.461 -2.374 18.823 1.00 87.94 151 GLY A CA 1
ATOM 1137 C C . GLY A 1 151 ? -2.201 -3.670 18.470 1.00 87.94 151 GLY A C 1
ATOM 1138 O O . GLY A 1 151 ? -1.606 -4.741 18.541 1.00 87.94 151 GLY A O 1
ATOM 1139 N N . ALA A 1 152 ? -3.464 -3.587 18.042 1.00 89.44 152 ALA A N 1
ATOM 1140 C CA . ALA A 1 152 ? -4.318 -4.733 17.727 1.00 89.44 152 ALA A CA 1
ATOM 1141 C C . ALA A 1 152 ? -3.998 -5.391 16.369 1.00 89.44 152 ALA A C 1
ATOM 1143 O O . ALA A 1 152 ? -4.486 -6.479 16.070 1.00 89.44 152 ALA A O 1
ATOM 1144 N N . VAL A 1 153 ? -3.163 -4.752 15.541 1.00 86.44 153 VAL A N 1
ATOM 1145 C CA . VAL A 1 153 ? -2.695 -5.299 14.258 1.00 86.44 153 VAL A CA 1
ATOM 1146 C C . VAL A 1 153 ? -1.244 -5.772 14.397 1.00 86.44 153 VAL A C 1
ATOM 1148 O O . VAL A 1 153 ? -0.326 -4.950 14.296 1.00 86.44 153 VAL A O 1
ATOM 1151 N N . PRO A 1 154 ? -0.984 -7.074 14.615 1.00 79.56 154 PRO A N 1
ATOM 1152 C CA . PRO A 1 154 ? 0.377 -7.576 14.759 1.00 79.56 154 PRO A CA 1
ATOM 1153 C C . PRO A 1 154 ? 1.154 -7.516 13.436 1.00 79.56 154 PRO A C 1
ATOM 1155 O O . PRO A 1 154 ? 0.580 -7.486 12.343 1.00 79.56 154 PRO A O 1
ATOM 1158 N N . TYR A 1 155 ? 2.482 -7.528 13.543 1.00 76.75 155 TYR A N 1
ATOM 1159 C CA . TYR A 1 155 ? 3.344 -7.828 12.402 1.00 76.75 155 TYR A CA 1
ATOM 1160 C C . TYR A 1 155 ? 3.326 -9.331 12.101 1.00 76.75 155 TYR A C 1
ATOM 1162 O O . TYR A 1 155 ? 3.200 -10.161 13.001 1.00 76.75 155 TYR A O 1
ATOM 1170 N N . GLN A 1 156 ? 3.481 -9.669 10.828 1.00 77.19 156 GLN A N 1
ATOM 1171 C CA . GLN A 1 156 ? 3.701 -11.010 10.311 1.00 77.19 156 GLN A CA 1
ATOM 1172 C C . GLN A 1 156 ? 5.005 -11.018 9.524 1.00 77.19 156 GLN A C 1
ATOM 1174 O O . GLN A 1 156 ? 5.286 -10.085 8.778 1.00 77.19 156 GLN A O 1
ATOM 1179 N N . TRP A 1 157 ? 5.785 -12.078 9.680 1.00 76.56 157 TRP A N 1
ATOM 1180 C CA . TRP A 1 157 ? 6.977 -12.299 8.875 1.00 76.56 157 TRP A CA 1
ATOM 1181 C C . TRP A 1 157 ? 6.581 -12.981 7.572 1.00 76.56 157 TRP A C 1
ATOM 1183 O O . TRP A 1 157 ? 5.845 -13.968 7.590 1.00 76.56 157 TRP A O 1
ATOM 1193 N N . GLN A 1 158 ? 7.037 -12.436 6.451 1.00 72.00 158 GLN A N 1
ATOM 1194 C CA . GLN A 1 158 ? 6.819 -13.003 5.128 1.00 72.00 158 GLN A CA 1
ATOM 1195 C C . GLN A 1 158 ? 8.151 -13.126 4.404 1.00 72.00 158 GLN A C 1
ATOM 1197 O O . GLN A 1 158 ? 8.924 -12.172 4.365 1.00 72.00 158 GLN A O 1
ATOM 1202 N N . GLU A 1 159 ? 8.400 -14.297 3.828 1.00 77.25 159 GLU A N 1
ATOM 1203 C CA . GLU A 1 159 ? 9.511 -14.488 2.900 1.00 77.25 159 GLU A CA 1
ATOM 1204 C C . GLU A 1 159 ? 9.269 -13.668 1.630 1.00 77.25 159 GLU A C 1
ATOM 1206 O O . GLU A 1 159 ? 8.130 -13.526 1.173 1.00 77.25 159 GLU A O 1
ATOM 1211 N N . LEU A 1 160 ? 10.348 -13.121 1.079 1.00 69.31 160 LEU A N 1
ATOM 1212 C CA . LEU A 1 160 ? 10.330 -12.475 -0.227 1.00 69.31 160 LEU A CA 1
ATOM 1213 C C . LEU A 1 160 ? 10.498 -13.540 -1.308 1.00 69.31 160 LEU A C 1
ATOM 1215 O O . LEU A 1 160 ? 11.352 -14.421 -1.185 1.00 69.31 160 LEU A O 1
ATOM 1219 N N . ASP A 1 161 ? 9.729 -13.439 -2.387 1.00 69.75 161 ASP A N 1
ATOM 1220 C CA . ASP A 1 161 ? 10.027 -14.202 -3.592 1.00 69.75 161 ASP A CA 1
ATOM 1221 C C . ASP A 1 161 ? 11.387 -13.720 -4.146 1.00 69.75 161 ASP A C 1
ATOM 1223 O O . ASP A 1 161 ? 11.592 -12.521 -4.348 1.00 69.75 161 ASP A O 1
ATOM 1227 N N . PRO A 1 162 ? 12.357 -14.623 -4.372 1.00 64.12 162 PRO A N 1
ATOM 1228 C CA . PRO A 1 162 ? 13.714 -14.244 -4.761 1.00 64.12 162 PRO A CA 1
ATOM 1229 C C . PRO A 1 162 ? 13.822 -13.697 -6.193 1.00 64.12 162 PRO A C 1
ATOM 1231 O O . PRO A 1 162 ? 14.859 -13.137 -6.543 1.00 64.12 162 PRO A O 1
ATOM 1234 N N . ARG A 1 163 ? 12.795 -13.877 -7.032 1.00 66.12 163 ARG A N 1
ATOM 1235 C CA . ARG A 1 163 ? 12.723 -13.370 -8.409 1.00 66.12 163 ARG A CA 1
ATOM 1236 C C . ARG A 1 163 ? 12.078 -11.994 -8.456 1.00 66.12 163 ARG A C 1
ATOM 1238 O O . ARG A 1 163 ? 12.587 -11.113 -9.138 1.00 66.12 163 ARG A O 1
ATOM 1245 N N . THR A 1 164 ? 10.949 -11.824 -7.772 1.00 65.25 164 THR A N 1
ATOM 1246 C CA . THR A 1 164 ? 10.158 -10.582 -7.817 1.00 65.25 164 THR A CA 1
ATOM 1247 C C . THR A 1 164 ? 10.525 -9.612 -6.701 1.00 65.25 164 THR A C 1
ATOM 1249 O O . THR A 1 164 ? 10.218 -8.427 -6.799 1.00 65.25 164 THR A O 1
ATOM 1252 N N . LEU A 1 165 ? 11.215 -10.096 -5.664 1.00 65.50 165 LEU A N 1
ATOM 1253 C CA . LEU A 1 165 ? 11.579 -9.356 -4.454 1.00 65.50 165 LEU A CA 1
ATOM 1254 C C . LEU A 1 165 ? 10.358 -8.787 -3.733 1.00 65.50 165 LEU A C 1
ATOM 1256 O O . LEU A 1 165 ? 10.455 -7.762 -3.063 1.00 65.50 165 LEU A O 1
ATOM 1260 N N . THR A 1 166 ? 9.218 -9.471 -3.854 1.00 69.19 166 THR A N 1
ATOM 1261 C CA . THR A 1 166 ? 7.958 -9.102 -3.211 1.00 69.19 166 THR A CA 1
ATOM 1262 C C . THR A 1 166 ? 7.487 -10.170 -2.233 1.00 69.19 166 THR A C 1
ATOM 1264 O O . THR A 1 166 ? 7.754 -11.355 -2.406 1.00 69.19 166 THR A O 1
ATOM 1267 N N . THR A 1 167 ? 6.766 -9.768 -1.188 1.00 73.62 167 THR A N 1
ATOM 1268 C CA . THR A 1 167 ? 6.086 -10.691 -0.276 1.00 73.62 167 THR A CA 1
ATOM 1269 C C . THR A 1 167 ? 4.755 -11.174 -0.869 1.00 73.62 167 THR A C 1
ATOM 1271 O O . THR A 1 167 ? 4.160 -10.473 -1.691 1.00 73.62 167 THR A O 1
ATOM 1274 N N . PRO A 1 168 ? 4.181 -12.293 -0.390 1.00 77.56 168 PRO A N 1
ATOM 1275 C CA . PRO A 1 168 ? 2.852 -12.735 -0.822 1.00 77.56 168 PRO A CA 1
ATOM 1276 C C . PRO A 1 168 ? 1.754 -11.671 -0.654 1.00 77.56 168 PRO A C 1
ATOM 1278 O O . PRO A 1 168 ? 0.837 -11.576 -1.469 1.00 77.56 168 PRO A O 1
ATOM 1281 N N . LEU A 1 169 ? 1.840 -10.834 0.389 1.00 74.12 169 LEU A N 1
ATOM 1282 C CA . LEU A 1 169 ? 0.914 -9.713 0.563 1.00 74.12 169 LEU A CA 1
ATOM 1283 C C . LEU A 1 169 ? 1.099 -8.643 -0.525 1.00 74.12 169 LEU A C 1
ATOM 1285 O O . LEU A 1 169 ? 0.108 -8.132 -1.039 1.00 74.12 169 LEU A O 1
ATOM 1289 N N . GLN A 1 170 ? 2.342 -8.324 -0.896 1.00 73.00 170 GLN A N 1
ATOM 1290 C CA . GLN A 1 170 ? 2.649 -7.394 -1.990 1.00 73.00 170 GLN A CA 1
ATOM 1291 C C . GLN A 1 170 ? 2.115 -7.904 -3.330 1.00 73.00 170 GLN A C 1
ATOM 1293 O O . GLN A 1 170 ? 1.539 -7.133 -4.095 1.00 73.00 170 GLN A O 1
ATOM 1298 N N . GLU A 1 171 ? 2.243 -9.202 -3.591 1.00 74.31 171 GLU A N 1
ATOM 1299 C CA . GLU A 1 171 ? 1.727 -9.823 -4.811 1.00 74.31 171 GLU A CA 1
ATOM 1300 C C . GLU A 1 171 ? 0.199 -9.798 -4.867 1.00 74.31 171 GLU A C 1
ATOM 1302 O O . GLU A 1 171 ? -0.362 -9.405 -5.887 1.00 74.31 171 GLU A O 1
ATOM 1307 N N . ALA A 1 172 ? -0.488 -10.138 -3.770 1.00 70.69 172 ALA A N 1
ATOM 1308 C CA . ALA A 1 172 ? -1.951 -10.087 -3.704 1.00 70.69 172 ALA A CA 1
ATOM 1309 C C . ALA A 1 172 ? -2.490 -8.667 -3.945 1.00 70.69 172 ALA A C 1
ATOM 1311 O O . ALA A 1 172 ? -3.505 -8.470 -4.611 1.00 70.69 172 ALA A O 1
ATOM 1312 N N . VAL A 1 173 ? -1.784 -7.670 -3.422 1.00 70.31 173 VAL A N 1
ATOM 1313 C CA . VAL A 1 173 ? -2.100 -6.252 -3.595 1.00 70.31 173 VAL A CA 1
ATOM 1314 C C . VAL A 1 173 ? -1.905 -5.824 -5.037 1.00 70.31 173 VAL A C 1
ATOM 1316 O O . VAL A 1 173 ? -2.832 -5.272 -5.628 1.00 70.31 173 VAL A O 1
ATOM 1319 N N . ARG A 1 174 ? -0.740 -6.120 -5.621 1.00 68.06 174 ARG A N 1
ATOM 1320 C CA . ARG A 1 174 ? -0.447 -5.809 -7.021 1.00 68.06 174 ARG A CA 1
ATOM 1321 C C . ARG A 1 174 ? -1.472 -6.475 -7.930 1.00 68.06 174 ARG A C 1
ATOM 1323 O O . ARG A 1 174 ? -2.079 -5.805 -8.755 1.00 68.06 174 ARG A O 1
ATOM 1330 N N . ALA A 1 175 ? -1.755 -7.757 -7.706 1.00 65.44 175 ALA A N 1
ATOM 1331 C CA . ALA A 1 175 ? -2.783 -8.491 -8.431 1.00 65.44 175 ALA A CA 1
ATOM 1332 C C . ALA A 1 175 ? -4.157 -7.816 -8.327 1.00 65.44 175 ALA A C 1
ATOM 1334 O O . ALA A 1 175 ? -4.871 -7.776 -9.317 1.00 65.44 175 ALA A O 1
ATOM 1335 N N . SER A 1 176 ? -4.512 -7.245 -7.171 1.00 61.94 176 SER A N 1
ATOM 1336 C CA . SER A 1 176 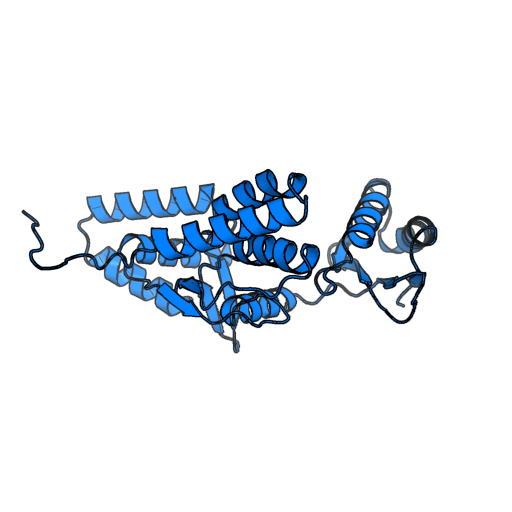? -5.788 -6.545 -6.982 1.00 61.94 176 SER A CA 1
ATOM 1337 C C . SER A 1 176 ? -5.893 -5.211 -7.729 1.00 61.94 176 SER A C 1
ATOM 1339 O O . SER A 1 176 ? -6.979 -4.852 -8.178 1.00 61.94 176 SER A O 1
ATOM 1341 N N . GLN A 1 177 ? -4.777 -4.492 -7.888 1.00 59.03 177 GLN A N 1
ATOM 1342 C CA . GLN A 1 177 ? -4.714 -3.237 -8.646 1.00 59.03 177 GLN A CA 1
ATOM 1343 C C . GLN A 1 177 ? -4.889 -3.500 -10.147 1.00 59.03 177 GLN A C 1
ATOM 1345 O O . GLN A 1 177 ? -5.515 -2.714 -10.858 1.00 59.03 177 GLN A O 1
ATOM 1350 N N . LEU A 1 178 ? -4.430 -4.669 -10.601 1.00 53.00 178 LEU A N 1
ATOM 1351 C CA . LEU A 1 178 ? -4.639 -5.169 -11.958 1.00 53.00 178 LEU A CA 1
ATOM 1352 C C . LEU A 1 178 ? -6.098 -5.598 -12.241 1.00 53.00 178 LEU A C 1
ATOM 1354 O O . LEU A 1 178 ? -6.388 -5.958 -13.378 1.00 53.00 178 LEU A O 1
ATOM 1358 N N . VAL A 1 179 ? -7.006 -5.579 -11.244 1.00 44.44 179 VAL A N 1
ATOM 1359 C CA . VAL A 1 179 ? -8.448 -5.910 -11.392 1.00 44.44 179 VAL A CA 1
ATOM 1360 C C . VAL A 1 179 ? -9.306 -4.681 -11.726 1.00 44.44 179 VAL A C 1
ATOM 1362 O O . VAL A 1 179 ? -10.512 -4.812 -11.940 1.00 44.44 179 VAL A O 1
ATOM 1365 N N . SER A 1 180 ? -8.722 -3.481 -11.836 1.00 43.88 180 SER A N 1
ATOM 1366 C CA . SER A 1 180 ? -9.348 -2.479 -12.711 1.00 43.88 180 SER A CA 1
ATOM 1367 C C . SER A 1 180 ? -9.424 -3.088 -14.115 1.00 43.88 180 SER A C 1
ATOM 1369 O O . SER A 1 180 ? -8.515 -3.823 -14.506 1.00 43.88 180 SER A O 1
ATOM 1371 N N . ALA A 1 181 ? -10.523 -2.889 -14.853 1.00 48.59 181 ALA A N 1
ATOM 1372 C CA . ALA A 1 181 ? -10.545 -3.305 -16.251 1.00 48.59 181 ALA A CA 1
ATOM 1373 C C . ALA A 1 181 ? -9.363 -2.597 -16.912 1.00 48.59 181 ALA A C 1
ATOM 1375 O O . ALA A 1 181 ? -9.395 -1.371 -17.025 1.00 48.59 181 ALA A O 1
ATOM 1376 N N . ARG A 1 182 ? -8.286 -3.338 -17.227 1.00 53.28 182 ARG A N 1
ATOM 1377 C CA . ARG A 1 182 ? -7.103 -2.731 -17.832 1.00 53.28 182 ARG A CA 1
ATOM 1378 C C . ARG A 1 182 ? -7.606 -1.917 -19.012 1.00 53.28 182 ARG A C 1
ATOM 1380 O O . ARG A 1 182 ? -8.347 -2.480 -19.831 1.00 53.28 182 ARG A O 1
ATOM 1387 N N . PRO A 1 183 ? -7.289 -0.616 -19.073 1.00 62.03 183 PRO A N 1
ATOM 1388 C CA . PRO A 1 183 ? -7.765 0.200 -20.167 1.00 62.03 183 PRO A CA 1
ATOM 1389 C C . PRO A 1 183 ? -7.304 -0.484 -21.452 1.00 62.03 183 PRO A C 1
ATOM 1391 O O . PRO A 1 183 ? -6.178 -0.988 -21.522 1.00 62.03 183 PRO A O 1
ATOM 1394 N N . ARG A 1 184 ? -8.218 -0.615 -22.420 1.00 77.25 184 ARG A N 1
ATOM 1395 C CA . ARG A 1 184 ? -7.966 -1.403 -23.630 1.00 77.25 184 ARG A CA 1
ATOM 1396 C C . ARG A 1 184 ? -6.643 -0.923 -24.240 1.00 77.25 184 ARG A C 1
ATOM 1398 O O . ARG A 1 184 ? -6.480 0.286 -24.412 1.00 77.25 184 ARG A O 1
ATOM 1405 N N . PRO A 1 185 ? -5.684 -1.812 -24.538 1.00 84.56 185 PRO A N 1
ATOM 1406 C CA . PRO A 1 185 ? -4.440 -1.390 -25.160 1.00 84.56 185 PRO A CA 1
ATOM 1407 C C . PRO A 1 185 ? -4.743 -0.862 -26.561 1.00 84.56 185 PRO A C 1
ATOM 1409 O O . PRO A 1 185 ? -5.458 -1.512 -27.321 1.00 84.56 185 PRO A O 1
ATOM 1412 N N . HIS A 1 186 ? -4.211 0.315 -26.883 1.00 87.44 186 HIS A N 1
ATOM 1413 C CA . HIS A 1 186 ? -4.335 0.925 -28.212 1.00 87.44 186 HIS A CA 1
ATOM 1414 C C . HIS A 1 186 ? -2.975 1.022 -28.910 1.00 87.44 186 HIS A C 1
ATOM 1416 O O . HIS A 1 186 ? -2.894 0.964 -30.137 1.00 87.44 186 HIS A O 1
ATOM 1422 N N . VAL A 1 187 ? -1.887 1.109 -28.140 1.00 90.50 187 VAL A N 1
ATOM 1423 C CA . VAL A 1 187 ? -0.513 1.046 -28.647 1.00 90.50 187 VAL A CA 1
ATOM 1424 C C . VAL A 1 187 ? 0.282 0.050 -27.816 1.00 90.50 187 VAL A C 1
ATOM 1426 O O . VAL A 1 187 ? 0.341 0.175 -26.596 1.00 90.50 187 VAL A O 1
ATOM 1429 N N . ARG A 1 188 ? 0.925 -0.916 -28.472 1.00 93.56 188 ARG A N 1
ATOM 1430 C CA . ARG A 1 188 ? 1.926 -1.802 -27.873 1.00 93.56 188 ARG A CA 1
ATOM 1431 C C . ARG A 1 188 ? 3.304 -1.186 -28.060 1.00 93.56 188 ARG A C 1
ATOM 1433 O O . ARG A 1 188 ? 3.671 -0.827 -29.180 1.00 93.56 188 ARG A O 1
ATOM 1440 N N . VAL A 1 189 ? 4.064 -1.099 -26.975 1.00 92.31 189 VAL A N 1
ATOM 1441 C CA . VAL A 1 189 ? 5.461 -0.662 -26.971 1.00 92.31 189 VAL A CA 1
ATOM 1442 C C . VAL A 1 189 ? 6.325 -1.867 -26.622 1.00 92.31 189 VAL A 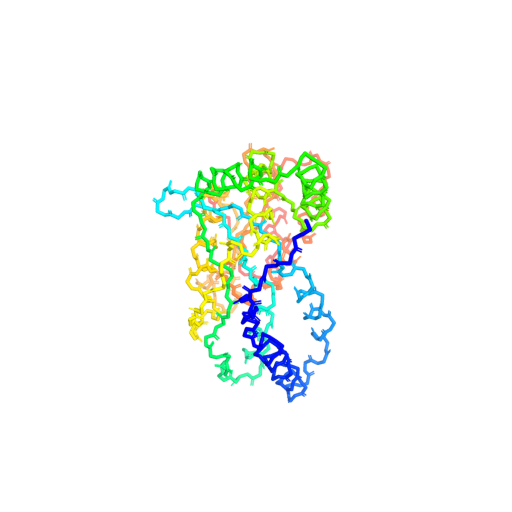C 1
ATOM 1444 O O . VAL A 1 189 ? 6.146 -2.492 -25.580 1.00 92.31 189 VAL A O 1
ATOM 1447 N N . ALA A 1 190 ? 7.241 -2.214 -27.513 1.00 92.62 190 ALA A N 1
ATOM 1448 C CA . ALA A 1 190 ? 8.141 -3.350 -27.397 1.00 92.62 190 ALA A CA 1
ATOM 1449 C C . ALA A 1 190 ? 9.601 -2.911 -27.527 1.00 92.62 190 ALA A C 1
ATOM 1451 O O . ALA A 1 190 ? 9.912 -1.824 -28.035 1.00 92.62 190 ALA A O 1
ATOM 1452 N N . ASP A 1 191 ? 10.499 -3.771 -27.058 1.00 90.06 191 ASP A N 1
ATOM 1453 C CA . ASP A 1 191 ? 11.931 -3.567 -27.206 1.00 90.06 191 ASP A CA 1
ATOM 1454 C C . ASP A 1 191 ? 12.281 -3.497 -28.700 1.00 90.06 191 ASP A C 1
ATOM 1456 O O . ASP A 1 191 ? 11.754 -4.228 -29.539 1.00 90.06 191 ASP A O 1
ATOM 1460 N N . ARG A 1 192 ? 13.144 -2.551 -29.071 1.00 90.56 192 ARG A N 1
ATOM 1461 C CA . ARG A 1 192 ? 13.528 -2.368 -30.472 1.00 90.56 192 ARG A CA 1
ATOM 1462 C C . ARG A 1 192 ? 14.474 -3.465 -30.963 1.00 90.56 192 ARG A C 1
ATOM 1464 O O . ARG A 1 192 ? 14.439 -3.800 -32.146 1.00 90.56 192 ARG A O 1
ATOM 1471 N N . GLY A 1 193 ? 15.346 -3.957 -30.088 1.00 87.25 193 GLY A N 1
ATOM 1472 C CA . GLY A 1 193 ? 16.249 -5.074 -30.353 1.00 87.25 193 GLY A CA 1
ATOM 1473 C C . GLY A 1 193 ? 15.543 -6.427 -30.288 1.00 87.25 193 GLY A C 1
ATOM 1474 O O . GLY A 1 193 ? 15.998 -7.365 -30.938 1.00 87.25 193 GLY A O 1
ATOM 1475 N N . ASP A 1 194 ? 14.420 -6.501 -29.570 1.00 88.81 194 ASP A N 1
ATOM 1476 C CA . ASP A 1 194 ? 13.572 -7.689 -29.453 1.00 88.81 194 ASP A CA 1
ATOM 1477 C C . ASP A 1 194 ? 12.068 -7.327 -29.524 1.00 88.81 194 ASP A C 1
ATOM 1479 O O . ASP A 1 194 ? 11.414 -7.152 -28.495 1.00 88.81 194 ASP A O 1
ATOM 1483 N N . PRO A 1 195 ? 11.482 -7.206 -30.733 1.00 89.50 195 PRO A N 1
ATOM 1484 C CA . PRO A 1 195 ? 10.083 -6.788 -30.909 1.00 89.50 195 PRO A CA 1
ATOM 1485 C C . PRO A 1 195 ? 9.029 -7.742 -30.316 1.00 89.50 195 PRO A C 1
ATOM 1487 O O . PRO A 1 195 ? 7.856 -7.360 -30.176 1.00 89.50 195 PRO A O 1
ATOM 1490 N N . ASP A 1 196 ? 9.422 -8.970 -29.972 1.00 87.69 196 ASP A N 1
ATOM 1491 C CA . ASP A 1 196 ? 8.557 -9.938 -29.293 1.00 87.69 196 ASP A CA 1
ATOM 1492 C C . ASP A 1 196 ? 8.471 -9.639 -27.787 1.00 87.69 196 ASP A C 1
ATOM 1494 O O . ASP A 1 196 ? 7.452 -9.907 -27.139 1.00 87.69 196 ASP A O 1
ATOM 1498 N N . ARG A 1 197 ? 9.494 -8.981 -27.231 1.00 85.69 197 ARG A N 1
ATOM 1499 C CA . ARG A 1 197 ? 9.510 -8.499 -25.853 1.00 85.69 197 ARG A CA 1
ATOM 1500 C C . ARG A 1 197 ? 8.692 -7.216 -25.717 1.00 85.69 197 ARG A C 1
ATOM 1502 O O . ARG A 1 197 ? 9.166 -6.103 -25.939 1.00 85.69 197 ARG A O 1
ATOM 1509 N N . THR A 1 198 ? 7.444 -7.368 -25.290 1.00 88.75 198 THR A N 1
ATOM 1510 C CA . THR A 1 198 ? 6.583 -6.228 -24.942 1.00 88.75 198 THR A CA 1
ATOM 1511 C C . THR A 1 198 ? 7.081 -5.566 -23.659 1.00 88.75 198 THR A C 1
ATOM 1513 O O . THR A 1 198 ? 7.330 -6.263 -22.683 1.00 88.75 198 THR A O 1
ATOM 1516 N N . LEU A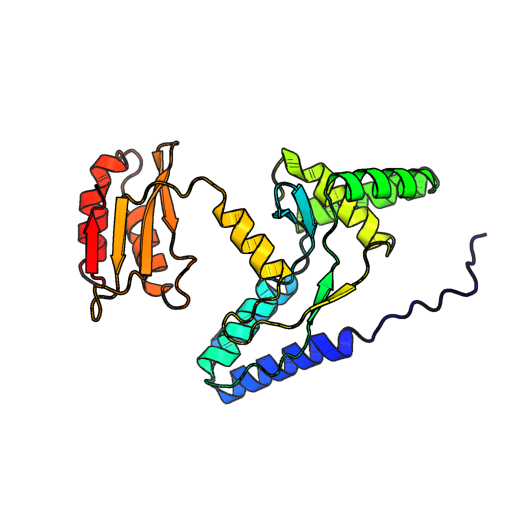 1 199 ? 7.217 -4.240 -23.673 1.00 83.00 199 LEU A N 1
ATOM 1517 C CA . LEU A 1 199 ? 7.624 -3.412 -22.532 1.00 83.00 199 LEU A CA 1
ATOM 1518 C C . LEU A 1 199 ? 6.415 -2.785 -21.824 1.00 83.00 199 LEU A C 1
ATOM 1520 O O . LEU A 1 199 ? 6.448 -2.583 -20.616 1.00 83.00 199 LEU A O 1
ATOM 1524 N N . GLY A 1 200 ? 5.344 -2.498 -22.565 1.00 87.50 200 GLY A N 1
ATOM 1525 C CA . GLY A 1 200 ? 4.100 -1.977 -22.008 1.00 87.50 200 GLY A CA 1
ATOM 1526 C C . GLY A 1 200 ? 3.133 -1.480 -23.074 1.00 87.50 200 GLY A C 1
ATOM 1527 O O . GLY A 1 200 ? 3.309 -1.731 -24.273 1.00 87.50 200 GLY A O 1
ATOM 1528 N N . PHE A 1 201 ? 2.102 -0.770 -22.630 1.00 89.94 201 PHE A N 1
ATOM 1529 C CA . PHE A 1 201 ? 1.016 -0.296 -23.474 1.00 89.94 201 PHE A CA 1
ATOM 1530 C C . PHE A 1 201 ? 0.672 1.168 -23.207 1.00 89.94 201 PHE A C 1
ATOM 1532 O O . PHE A 1 201 ? 0.769 1.662 -22.085 1.00 89.94 201 PHE A O 1
ATOM 1539 N N . VAL A 1 202 ? 0.216 1.848 -24.257 1.00 88.06 202 VAL A N 1
ATOM 1540 C CA . VAL A 1 202 ? -0.550 3.090 -24.132 1.00 88.06 202 VAL A CA 1
ATOM 1541 C C . VAL A 1 202 ? -2.013 2.761 -24.379 1.00 88.06 202 VAL A C 1
ATOM 1543 O O . VAL A 1 202 ? -2.366 2.092 -25.361 1.00 88.06 202 VAL A O 1
ATOM 1546 N N . CYS A 1 203 ? -2.860 3.236 -23.481 1.00 87.06 203 CYS A N 1
ATOM 1547 C CA . CYS A 1 203 ? -4.279 2.948 -23.465 1.00 87.06 203 CYS A CA 1
ATOM 1548 C C . CYS A 1 203 ? -5.088 4.249 -23.445 1.00 87.06 203 CYS A C 1
ATOM 1550 O O . CYS A 1 203 ? -4.635 5.268 -22.924 1.00 87.06 203 CYS A O 1
ATOM 1552 N N . VAL A 1 204 ? -6.303 4.191 -23.984 1.00 80.44 204 VAL A N 1
ATOM 1553 C CA . VAL A 1 204 ? -7.321 5.233 -23.827 1.00 80.44 204 VAL A CA 1
ATOM 1554 C C . VAL A 1 204 ? -8.371 4.688 -22.860 1.00 80.44 204 VAL A C 1
ATOM 1556 O O . VAL A 1 204 ? -8.884 3.583 -23.062 1.00 80.44 204 VAL A O 1
ATOM 1559 N N . GLY A 1 205 ? -8.616 5.417 -21.774 1.00 71.00 205 GLY A N 1
ATOM 1560 C CA . GLY A 1 205 ? -9.611 5.103 -20.754 1.00 71.00 205 GLY A CA 1
ATOM 1561 C C . GLY A 1 205 ? -11.042 5.324 -21.245 1.00 71.00 205 GLY A C 1
ATOM 1562 O O . GLY A 1 205 ? -11.279 5.968 -22.266 1.00 71.00 205 GLY A O 1
ATOM 1563 N N . GLU A 1 206 ? -12.019 4.794 -20.505 1.00 68.44 206 GLU A N 1
ATOM 1564 C CA . GLU A 1 206 ? -13.450 4.954 -20.825 1.00 68.44 206 GLU A CA 1
ATOM 1565 C C . GLU A 1 206 ? -13.931 6.413 -20.726 1.00 68.44 206 GLU A C 1
ATOM 1567 O O . GLU A 1 206 ? -14.927 6.786 -21.341 1.00 68.44 206 GLU A O 1
ATOM 1572 N N . ASP A 1 207 ? -13.209 7.244 -19.978 1.00 70.31 207 ASP A N 1
ATOM 1573 C CA . ASP A 1 207 ? -13.407 8.686 -19.838 1.00 70.31 207 ASP A CA 1
ATOM 1574 C C . ASP A 1 207 ? -12.759 9.505 -20.970 1.00 70.31 207 ASP A C 1
ATOM 1576 O O . ASP A 1 207 ? -12.855 10.732 -20.973 1.00 70.31 207 ASP A O 1
ATOM 1580 N N . GLY A 1 208 ? -12.096 8.843 -21.926 1.00 72.31 208 GLY A N 1
ATOM 1581 C CA . GLY A 1 208 ? -11.292 9.500 -22.954 1.00 72.31 208 GLY A CA 1
ATOM 1582 C C . GLY A 1 208 ? -9.957 10.032 -22.422 1.00 72.31 208 GLY A C 1
ATOM 1583 O O . GLY A 1 208 ? -9.335 10.873 -23.060 1.00 72.31 208 GLY A O 1
ATOM 1584 N N . GLY A 1 209 ? -9.495 9.586 -21.253 1.00 79.12 209 GLY A N 1
ATOM 1585 C CA . GLY A 1 209 ? -8.164 9.909 -20.746 1.00 79.12 209 GLY A CA 1
ATOM 1586 C C . GLY A 1 209 ? -7.080 9.017 -21.355 1.00 79.12 209 GLY A C 1
ATOM 1587 O O . GLY A 1 209 ? -7.325 7.867 -21.709 1.00 79.12 209 GLY A O 1
ATOM 1588 N N . TRP A 1 210 ? -5.848 9.515 -21.443 1.00 82.75 210 TRP A N 1
ATOM 1589 C CA . TRP A 1 210 ? -4.689 8.673 -21.750 1.00 82.75 210 TRP A CA 1
ATOM 1590 C C . TRP A 1 210 ? -4.168 7.974 -20.492 1.00 82.75 210 TRP A C 1
ATOM 1592 O O . TRP A 1 210 ? -4.048 8.594 -19.436 1.00 82.75 210 TRP A O 1
ATOM 1602 N N . ALA A 1 211 ? -3.786 6.707 -20.623 1.00 82.12 211 ALA A N 1
ATOM 1603 C CA . ALA A 1 211 ? -3.131 5.928 -19.580 1.00 82.12 211 ALA A CA 1
ATOM 1604 C C . ALA A 1 211 ? -1.921 5.171 -20.142 1.00 82.12 211 ALA A C 1
ATOM 1606 O O . ALA A 1 211 ? -1.882 4.804 -21.318 1.00 82.12 211 ALA A O 1
ATOM 1607 N N . VAL A 1 212 ? -0.938 4.921 -19.282 1.00 84.44 212 VAL A N 1
ATOM 1608 C CA . VAL A 1 212 ? 0.238 4.099 -19.584 1.00 84.44 212 VAL A CA 1
ATOM 1609 C C . VAL A 1 212 ? 0.226 2.864 -18.683 1.00 84.44 212 VAL A C 1
ATOM 1611 O O . VAL A 1 212 ? -0.039 2.977 -17.488 1.00 84.44 212 VAL A O 1
ATOM 1614 N N . ASP A 1 213 ? 0.480 1.687 -19.255 1.00 82.94 213 ASP A N 1
ATOM 1615 C CA . ASP A 1 213 ? 0.555 0.404 -18.545 1.00 82.94 213 ASP A CA 1
ATOM 1616 C C . ASP A 1 213 ? 1.890 -0.284 -18.860 1.00 82.94 213 ASP A C 1
ATOM 1618 O O . ASP A 1 213 ? 2.018 -1.043 -19.820 1.00 82.94 213 ASP A O 1
ATOM 1622 N N . PHE A 1 214 ? 2.906 0.033 -18.058 1.00 80.69 214 PHE A N 1
ATOM 1623 C CA . PHE A 1 214 ? 4.261 -0.534 -18.136 1.00 80.69 214 PHE A CA 1
ATOM 1624 C C . PHE A 1 214 ? 4.610 -1.334 -16.872 1.00 80.69 214 PHE A C 1
ATOM 1626 O O . PHE A 1 214 ? 5.736 -1.796 -16.694 1.00 80.69 214 PHE A O 1
ATOM 1633 N N . ALA A 1 215 ? 3.630 -1.534 -15.982 1.00 61.88 215 ALA A N 1
ATOM 1634 C CA . ALA A 1 215 ? 3.850 -2.027 -14.628 1.00 61.88 215 ALA A CA 1
ATOM 1635 C C . ALA A 1 215 ? 4.344 -3.481 -14.569 1.00 61.88 215 ALA A C 1
ATOM 1637 O O . ALA A 1 215 ? 4.723 -3.942 -13.494 1.00 61.88 215 ALA A O 1
ATOM 1638 N N . GLU A 1 216 ? 4.317 -4.227 -15.675 1.00 54.84 216 GLU A N 1
ATOM 1639 C CA . GLU A 1 216 ? 4.677 -5.648 -15.731 1.00 54.84 216 GLU A CA 1
ATOM 1640 C C . GLU A 1 216 ? 6.141 -5.912 -16.098 1.00 54.84 216 GLU A C 1
ATOM 1642 O O . GLU A 1 216 ? 6.623 -7.022 -15.867 1.00 54.84 216 GLU A O 1
ATOM 1647 N N . VAL A 1 217 ? 6.869 -4.908 -16.599 1.00 64.31 217 VAL A N 1
ATOM 1648 C CA . VAL A 1 217 ? 8.243 -5.068 -17.093 1.00 64.31 217 VAL A CA 1
ATOM 1649 C C . VAL A 1 217 ? 9.188 -4.137 -16.338 1.00 64.31 217 VAL A C 1
ATOM 1651 O O . VAL A 1 217 ? 9.124 -2.919 -16.440 1.00 64.31 217 VAL A O 1
ATOM 1654 N N . PHE A 1 218 ? 10.070 -4.738 -15.541 1.00 48.75 218 PHE A N 1
ATOM 1655 C CA . PHE A 1 218 ? 10.878 -4.054 -14.526 1.00 48.75 218 PHE A CA 1
ATOM 1656 C C . PHE A 1 218 ? 11.865 -3.004 -15.072 1.00 48.75 218 PHE A C 1
ATOM 1658 O O . PHE A 1 218 ? 12.214 -2.070 -14.357 1.00 48.75 218 PHE A O 1
ATOM 1665 N N . ASP A 1 219 ? 12.312 -3.141 -16.319 1.00 64.62 219 ASP A N 1
ATOM 1666 C CA . ASP A 1 219 ? 13.251 -2.245 -17.007 1.00 64.62 219 ASP A CA 1
ATOM 1667 C C . ASP A 1 219 ? 12.579 -1.366 -18.077 1.00 64.62 219 ASP A C 1
ATOM 1669 O O . ASP A 1 219 ? 13.258 -0.748 -18.892 1.00 64.62 219 ASP A O 1
ATOM 1673 N N . ALA A 1 220 ? 11.247 -1.263 -18.075 1.00 76.25 220 ALA A N 1
ATOM 1674 C CA . ALA A 1 220 ? 10.506 -0.477 -19.061 1.00 76.25 220 ALA A CA 1
ATOM 1675 C C . ALA A 1 220 ? 10.425 1.034 -18.753 1.00 76.25 220 ALA A C 1
ATOM 1677 O O . ALA A 1 220 ? 9.693 1.753 -19.431 1.00 76.25 220 ALA A O 1
ATOM 1678 N N . GLN A 1 221 ? 11.182 1.535 -17.769 1.00 70.56 221 GLN A N 1
ATOM 1679 C CA . GLN A 1 221 ? 11.112 2.928 -17.310 1.00 70.56 221 GLN A CA 1
ATOM 1680 C C . GLN A 1 221 ? 11.395 3.941 -18.433 1.00 70.56 221 GLN A C 1
ATOM 1682 O O . GLN A 1 221 ? 10.644 4.898 -18.601 1.00 70.56 221 GLN A O 1
ATOM 1687 N N . ASP A 1 222 ? 12.408 3.692 -19.267 1.00 77.38 222 ASP A N 1
ATOM 1688 C CA . ASP A 1 222 ? 12.718 4.555 -20.416 1.00 77.38 222 ASP A CA 1
ATOM 1689 C C . ASP A 1 222 ? 11.554 4.619 -21.425 1.00 77.38 222 ASP A C 1
ATOM 1691 O O . ASP A 1 222 ? 11.336 5.641 -22.085 1.00 77.38 222 ASP A O 1
ATOM 1695 N N . ALA A 1 223 ? 10.805 3.519 -21.563 1.00 83.12 223 ALA A N 1
ATOM 1696 C CA . ALA A 1 223 ? 9.640 3.430 -22.436 1.00 83.12 223 ALA A CA 1
ATOM 1697 C C . ALA A 1 223 ? 8.423 4.143 -21.833 1.00 83.12 223 ALA A C 1
ATOM 1699 O O . ALA A 1 223 ? 7.728 4.866 -22.550 1.00 83.12 223 ALA A O 1
ATOM 1700 N N . GLU A 1 224 ? 8.212 4.000 -20.525 1.00 84.25 224 GLU A N 1
ATOM 1701 C CA . GLU A 1 224 ? 7.174 4.705 -19.774 1.00 84.25 224 GLU A CA 1
ATOM 1702 C C . GLU A 1 224 ? 7.389 6.226 -19.816 1.00 84.25 224 GLU A C 1
ATOM 1704 O O . GLU A 1 224 ? 6.485 6.967 -20.203 1.00 84.25 224 GLU A O 1
ATOM 1709 N N . GLU A 1 225 ? 8.601 6.707 -19.518 1.00 78.38 225 GLU A N 1
ATOM 1710 C CA . GLU A 1 225 ? 8.943 8.136 -19.553 1.00 78.38 225 GLU A CA 1
ATOM 1711 C C . GLU A 1 225 ? 8.761 8.732 -20.955 1.00 78.38 225 GLU A C 1
ATOM 1713 O O . GLU A 1 225 ? 8.221 9.832 -21.111 1.00 78.38 225 GLU A O 1
ATOM 1718 N N . ALA A 1 226 ? 9.164 7.999 -21.998 1.00 83.38 226 ALA A N 1
ATOM 1719 C CA . ALA A 1 226 ? 8.951 8.418 -23.377 1.00 83.38 226 ALA A CA 1
ATOM 1720 C C . ALA A 1 226 ? 7.460 8.470 -23.742 1.00 83.38 226 ALA A C 1
ATOM 1722 O O . ALA A 1 226 ? 7.031 9.430 -24.383 1.00 83.38 226 ALA A O 1
ATOM 1723 N N . ALA A 1 227 ? 6.666 7.478 -23.326 1.00 84.62 227 ALA A N 1
ATOM 1724 C CA . ALA A 1 227 ? 5.223 7.464 -23.549 1.00 84.62 227 ALA A CA 1
ATOM 1725 C C . ALA A 1 227 ? 4.549 8.657 -22.865 1.00 84.62 227 ALA A C 1
ATOM 1727 O O . ALA A 1 227 ? 3.844 9.418 -23.526 1.00 84.62 227 ALA A O 1
ATOM 1728 N N . VAL A 1 228 ? 4.844 8.900 -21.586 1.00 83.88 228 VAL A N 1
ATOM 1729 C CA . VAL A 1 228 ? 4.328 10.057 -20.837 1.00 83.88 228 VAL A CA 1
ATOM 1730 C C . VAL A 1 228 ? 4.713 11.375 -21.514 1.00 83.88 228 VAL A C 1
ATOM 1732 O O . VAL A 1 228 ? 3.862 12.246 -21.694 1.00 83.88 228 VAL A O 1
ATOM 1735 N N . TRP A 1 229 ? 5.967 11.520 -21.950 1.00 83.12 229 TRP A N 1
ATOM 1736 C CA . TRP A 1 229 ? 6.438 12.729 -22.630 1.00 83.12 229 TRP A CA 1
ATOM 1737 C C . TRP A 1 229 ? 5.705 12.998 -23.951 1.00 83.12 229 TRP A C 1
ATOM 1739 O O . TRP A 1 229 ? 5.391 14.149 -24.263 1.00 83.12 229 TRP A O 1
ATOM 1749 N N . VAL A 1 230 ? 5.429 11.950 -24.736 1.00 84.75 230 VAL A N 1
ATOM 1750 C CA . VAL A 1 230 ? 4.676 12.062 -25.994 1.00 84.75 230 VAL A CA 1
ATOM 1751 C C . VAL A 1 230 ? 3.216 12.433 -25.722 1.00 84.75 230 VAL A C 1
ATOM 1753 O O . VAL A 1 230 ? 2.670 13.287 -26.421 1.00 84.75 230 VAL A O 1
ATOM 1756 N N . LEU A 1 231 ? 2.605 11.848 -24.689 1.00 83.44 231 LEU A N 1
ATOM 1757 C CA . LEU A 1 231 ? 1.224 12.126 -24.289 1.00 83.44 231 LEU A CA 1
ATOM 1758 C C . LEU A 1 231 ? 1.035 13.563 -23.784 1.00 83.44 231 LEU A C 1
ATOM 1760 O O . LEU A 1 231 ? 0.089 14.224 -24.191 1.00 83.44 231 LEU A O 1
ATOM 1764 N N . GLN A 1 232 ? 1.972 14.094 -22.993 1.00 81.62 232 GLN A N 1
ATOM 1765 C CA . GLN A 1 232 ? 1.951 15.491 -22.519 1.00 81.62 232 GLN A CA 1
ATOM 1766 C C . GLN A 1 232 ? 2.046 16.534 -23.645 1.00 81.62 232 GLN A C 1
ATOM 1768 O O . GLN A 1 232 ? 1.756 17.708 -23.429 1.00 81.62 232 GLN A O 1
ATOM 1773 N N . ARG A 1 233 ? 2.515 16.129 -24.831 1.00 78.25 233 ARG A N 1
ATOM 1774 C CA . ARG A 1 233 ? 2.628 16.988 -26.016 1.00 78.25 233 ARG A CA 1
ATOM 1775 C C . ARG A 1 233 ? 1.445 16.871 -26.970 1.00 78.25 233 ARG A C 1
ATOM 1777 O O . ARG A 1 233 ? 1.399 17.634 -27.936 1.00 78.25 233 ARG A O 1
ATOM 1784 N N . GLN A 1 234 ? 0.514 15.951 -26.724 1.00 77.00 234 GLN A N 1
ATOM 1785 C CA . GLN A 1 234 ? -0.779 15.997 -27.397 1.00 77.00 234 GLN A CA 1
ATOM 1786 C C . GLN A 1 234 ? -1.492 17.267 -26.928 1.00 77.00 234 GLN A C 1
ATOM 1788 O O . GLN A 1 234 ? -1.545 17.542 -25.732 1.00 77.00 234 GLN A O 1
ATOM 1793 N N . ALA A 1 235 ? -1.937 18.098 -27.872 1.00 59.09 235 ALA A N 1
ATOM 1794 C CA . ALA A 1 235 ? -2.546 19.378 -27.536 1.00 59.09 235 ALA A CA 1
ATOM 1795 C C . ALA A 1 235 ? -3.839 19.163 -26.737 1.00 59.09 235 ALA A C 1
ATOM 1797 O O . ALA A 1 235 ? -4.612 18.251 -27.041 1.00 59.09 235 ALA A O 1
ATOM 1798 N N . ASP A 1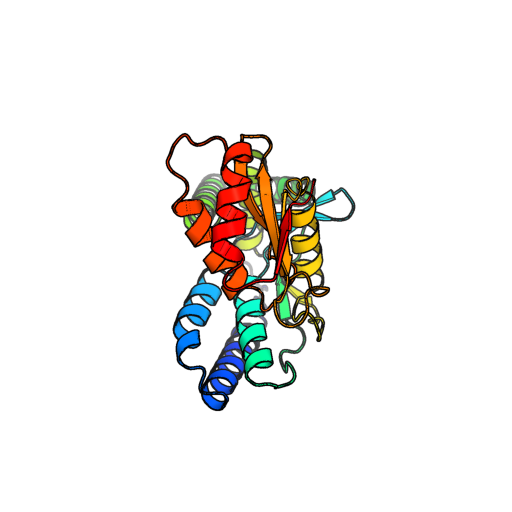 236 ? -4.084 20.028 -25.750 1.00 61.38 236 ASP A N 1
ATOM 1799 C CA . ASP A 1 236 ? -5.349 20.046 -25.017 1.00 61.38 236 ASP A CA 1
ATOM 1800 C C . ASP A 1 236 ? -6.522 20.106 -26.012 1.00 61.38 236 ASP A C 1
ATOM 1802 O O . ASP A 1 236 ? -6.600 21.011 -26.847 1.00 61.38 236 ASP A O 1
ATOM 1806 N N . GLY A 1 237 ? -7.429 19.128 -25.933 1.00 60.03 237 GLY A N 1
ATOM 1807 C CA . GLY A 1 237 ? -8.619 19.045 -26.786 1.00 60.03 237 GLY A CA 1
ATOM 1808 C C . GLY A 1 237 ? -8.476 18.223 -28.072 1.00 60.03 237 GLY A C 1
ATOM 1809 O O . GLY A 1 237 ? -9.426 18.191 -28.851 1.00 60.03 237 GLY A O 1
ATOM 1810 N N . VAL A 1 238 ? -7.342 17.551 -28.305 1.00 71.88 238 VAL A N 1
ATOM 1811 C CA . VAL A 1 238 ? -7.241 16.510 -29.345 1.00 71.88 238 VAL A CA 1
ATOM 1812 C C . VAL A 1 238 ? -7.937 15.243 -28.855 1.00 71.88 238 VAL A C 1
ATOM 1814 O O . VAL A 1 238 ? -7.674 14.787 -27.741 1.00 71.88 238 VAL A O 1
ATOM 1817 N N . ASP A 1 239 ? -8.809 14.672 -29.687 1.00 74.19 239 ASP A N 1
ATOM 1818 C CA . ASP A 1 239 ? -9.426 13.381 -29.394 1.00 74.19 239 ASP A CA 1
ATOM 1819 C C . ASP A 1 239 ? -8.326 12.306 -29.226 1.00 74.19 239 ASP A C 1
ATOM 1821 O O . ASP A 1 239 ? -7.463 12.162 -30.099 1.00 74.19 239 ASP A O 1
ATOM 1825 N N . PRO A 1 240 ? -8.305 11.555 -28.112 1.00 73.81 240 PRO A N 1
ATOM 1826 C CA . PRO A 1 240 ? -7.264 10.565 -27.849 1.00 73.81 240 PRO A CA 1
ATOM 1827 C C . PRO A 1 240 ? -7.155 9.494 -28.937 1.00 73.81 240 PRO A C 1
ATOM 1829 O O . PRO A 1 240 ? -6.060 9.041 -29.259 1.00 73.81 240 PRO A O 1
ATOM 1832 N N . VAL A 1 241 ? -8.268 9.092 -29.547 1.00 74.12 241 VAL A N 1
ATOM 1833 C CA . VAL A 1 241 ? -8.258 8.088 -30.613 1.00 74.12 241 VAL A CA 1
ATOM 1834 C C . VAL A 1 241 ? -7.629 8.673 -31.879 1.00 74.12 241 VAL A C 1
ATOM 1836 O O . VAL A 1 241 ? -6.822 8.002 -32.523 1.00 74.12 241 VAL A O 1
ATOM 1839 N N . GLU A 1 242 ? -7.911 9.939 -32.197 1.00 76.88 242 GLU A N 1
ATOM 1840 C CA . GLU A 1 242 ? -7.259 10.664 -33.301 1.00 76.88 242 GLU A CA 1
ATOM 1841 C C . GLU A 1 242 ? -5.758 10.912 -33.043 1.00 76.88 242 GLU A C 1
ATOM 1843 O O . GLU A 1 242 ? -4.956 10.945 -33.979 1.00 76.88 242 GLU A O 1
ATOM 1848 N N . GLY A 1 243 ? -5.350 11.022 -31.774 1.00 79.81 243 GLY A N 1
ATOM 1849 C CA . GLY A 1 243 ? -3.958 11.225 -31.357 1.00 79.81 243 GLY A CA 1
ATOM 1850 C C . GLY A 1 243 ? -3.059 9.978 -31.411 1.00 79.81 243 GLY A C 1
ATOM 1851 O O . GLY A 1 243 ? -1.836 10.106 -31.295 1.00 79.81 243 GLY A O 1
ATOM 1852 N N . LEU A 1 244 ? -3.612 8.774 -31.615 1.00 84.19 244 LEU A N 1
ATOM 1853 C CA . LEU A 1 244 ? -2.858 7.508 -31.571 1.00 84.19 244 LEU A CA 1
ATOM 1854 C C . LEU A 1 244 ? -1.714 7.438 -32.591 1.00 84.19 244 LEU A C 1
ATOM 1856 O O . LEU A 1 244 ? -0.621 6.966 -32.267 1.00 84.19 244 LEU A O 1
ATOM 1860 N N . ASP A 1 245 ? -1.921 7.949 -33.805 1.00 84.50 245 ASP A N 1
ATOM 1861 C CA . ASP A 1 245 ? -0.881 7.954 -34.840 1.00 84.50 245 ASP A CA 1
ATOM 1862 C C . ASP A 1 245 ? 0.302 8.856 -34.453 1.00 84.50 245 ASP A C 1
ATOM 1864 O O . ASP A 1 245 ? 1.463 8.502 -34.677 1.00 84.50 245 ASP A O 1
ATOM 1868 N N . ALA A 1 246 ? 0.033 9.992 -33.803 1.00 83.50 246 ALA A N 1
ATOM 1869 C CA . ALA A 1 246 ? 1.075 10.881 -33.298 1.00 83.50 246 ALA A CA 1
ATOM 1870 C C . ALA A 1 246 ? 1.856 10.236 -32.140 1.00 83.50 246 ALA A C 1
ATOM 1872 O O . ALA A 1 246 ? 3.080 10.386 -32.069 1.00 83.50 246 ALA A O 1
ATOM 1873 N N . VAL A 1 247 ? 1.179 9.459 -31.285 1.00 83.50 247 VAL A N 1
ATOM 1874 C CA . VAL A 1 247 ? 1.827 8.671 -30.225 1.00 83.50 247 VAL A CA 1
ATOM 1875 C C . VAL A 1 247 ? 2.784 7.637 -30.819 1.00 83.50 247 VAL A C 1
ATOM 1877 O O . VAL A 1 247 ? 3.951 7.559 -30.428 1.00 83.50 247 VAL A O 1
ATOM 1880 N N . VAL A 1 248 ? 2.331 6.893 -31.828 1.00 88.75 248 VAL A N 1
ATOM 1881 C CA . VAL A 1 248 ? 3.154 5.902 -32.533 1.00 88.75 248 VAL A CA 1
ATOM 1882 C C . VAL A 1 248 ? 4.379 6.553 -33.178 1.00 88.75 248 VAL A C 1
ATOM 1884 O O . VAL A 1 248 ? 5.496 6.052 -33.032 1.00 88.75 248 VAL A O 1
ATOM 1887 N N . VAL A 1 249 ? 4.199 7.683 -33.868 1.00 88.50 249 VAL A N 1
ATOM 1888 C CA . VAL A 1 249 ? 5.305 8.425 -34.495 1.00 88.50 249 VAL A CA 1
ATOM 1889 C C . VAL A 1 249 ? 6.316 8.905 -33.452 1.00 88.50 249 VAL A C 1
ATOM 1891 O O . VAL A 1 249 ? 7.520 8.765 -33.673 1.00 88.50 249 VAL A O 1
ATOM 1894 N N . GLY A 1 250 ? 5.850 9.406 -32.305 1.00 86.81 250 GLY A N 1
ATOM 1895 C CA . GLY A 1 250 ? 6.711 9.875 -31.218 1.00 86.81 250 GLY A CA 1
ATOM 1896 C C . GLY A 1 250 ? 7.583 8.778 -30.597 1.00 86.81 250 GLY A C 1
ATOM 1897 O O . GLY A 1 250 ? 8.710 9.051 -30.183 1.00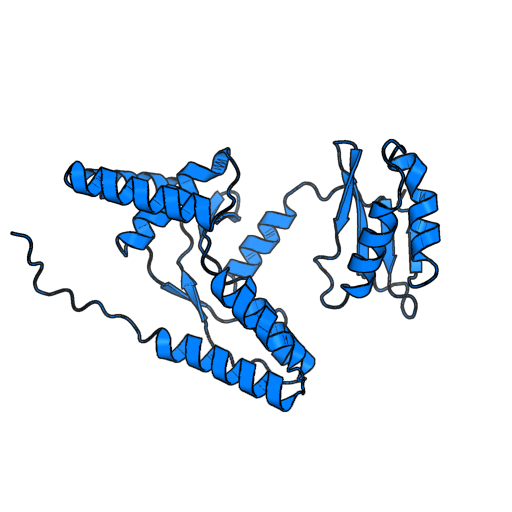 86.81 250 GLY A O 1
ATOM 1898 N N . LEU A 1 251 ? 7.102 7.531 -30.580 1.00 89.38 251 LEU A N 1
ATOM 1899 C CA . LEU A 1 251 ? 7.772 6.409 -29.913 1.00 89.38 251 LEU A CA 1
ATOM 1900 C C . LEU A 1 251 ? 8.645 5.546 -30.843 1.00 89.38 251 LEU A C 1
ATOM 1902 O O . LEU A 1 251 ? 9.664 5.006 -30.402 1.00 89.38 251 LEU A O 1
ATOM 1906 N N . ARG A 1 252 ? 8.320 5.457 -32.143 1.00 89.00 252 ARG A N 1
ATOM 1907 C CA . ARG A 1 252 ? 9.033 4.617 -33.138 1.00 89.00 252 ARG A CA 1
ATOM 1908 C C . ARG A 1 252 ? 10.527 4.916 -33.293 1.00 89.00 252 ARG A C 1
ATOM 1910 O O . ARG A 1 252 ? 11.282 4.077 -33.781 1.00 89.00 252 ARG A O 1
ATOM 1917 N N . GLY A 1 253 ? 10.977 6.104 -32.892 1.00 85.12 253 GLY A N 1
ATOM 1918 C CA . GLY A 1 253 ? 12.397 6.463 -32.905 1.00 85.12 253 GLY A CA 1
ATOM 1919 C C . GLY A 1 253 ? 13.239 5.683 -31.890 1.00 85.12 253 GLY A C 1
ATOM 1920 O O . GLY A 1 253 ? 14.453 5.580 -32.068 1.00 85.12 253 GLY A O 1
ATOM 1921 N N . ARG A 1 254 ? 12.614 5.124 -30.847 1.00 86.31 254 ARG A N 1
ATOM 1922 C CA . ARG A 1 254 ? 13.293 4.483 -29.709 1.00 86.31 254 ARG A CA 1
ATOM 1923 C C . ARG A 1 254 ? 12.824 3.051 -29.456 1.00 86.31 254 ARG A C 1
ATOM 1925 O O . ARG A 1 254 ? 13.640 2.230 -29.061 1.00 86.31 254 ARG A O 1
ATOM 1932 N N . PHE A 1 255 ? 11.571 2.741 -29.776 1.00 93.88 255 PHE A N 1
ATOM 1933 C CA . PHE A 1 255 ? 10.942 1.452 -29.480 1.00 93.88 255 PHE A CA 1
ATOM 1934 C C . PHE A 1 255 ? 10.347 0.811 -30.737 1.00 93.88 255 PHE A C 1
ATOM 1936 O O . PHE A 1 255 ? 10.098 1.494 -31.737 1.00 93.88 255 PHE A O 1
ATOM 1943 N N . ALA A 1 256 ? 10.098 -0.497 -30.689 1.00 93.19 256 ALA A N 1
ATOM 1944 C CA . ALA A 1 256 ? 9.193 -1.141 -31.632 1.00 93.19 256 ALA A CA 1
ATOM 1945 C C . ALA A 1 256 ? 7.755 -0.828 -31.194 1.00 93.19 256 ALA A C 1
ATOM 1947 O O . ALA A 1 256 ? 7.398 -1.038 -30.039 1.00 93.19 256 ALA A O 1
ATOM 1948 N N . VAL A 1 257 ? 6.941 -0.258 -32.086 1.00 93.00 257 VAL A N 1
ATOM 1949 C CA . VAL A 1 257 ? 5.622 0.281 -31.715 1.00 93.00 257 VAL A CA 1
ATOM 1950 C C . VAL A 1 257 ? 4.565 -0.137 -32.720 1.00 93.00 257 VAL A C 1
ATOM 1952 O O . VAL A 1 257 ? 4.726 0.064 -33.930 1.00 93.00 257 VAL A O 1
ATOM 1955 N N . GLU A 1 258 ? 3.467 -0.669 -32.201 1.00 91.44 258 GLU A N 1
ATOM 1956 C CA . GLU A 1 258 ? 2.374 -1.250 -32.971 1.00 91.44 258 GLU A CA 1
ATOM 1957 C C . GLU A 1 258 ? 1.025 -0.728 -32.469 1.00 91.44 258 GLU A C 1
ATOM 1959 O O . GLU A 1 258 ? 0.799 -0.637 -31.264 1.00 91.44 258 GLU A O 1
ATOM 1964 N N . LEU A 1 259 ? 0.122 -0.387 -33.393 1.00 89.31 259 LEU A N 1
ATOM 1965 C CA . LEU A 1 259 ? -1.268 -0.097 -33.044 1.00 89.31 259 LEU A CA 1
ATOM 1966 C C . LEU A 1 259 ? -1.993 -1.405 -32.756 1.00 89.31 259 LEU A C 1
ATOM 1968 O O . LEU A 1 259 ? -2.048 -2.287 -33.612 1.00 89.31 259 LEU A O 1
ATOM 1972 N N . VAL A 1 260 ? -2.596 -1.488 -31.580 1.00 83.88 260 VAL A N 1
ATOM 1973 C CA . VAL A 1 260 ? -3.446 -2.604 -31.181 1.00 83.88 260 VAL A CA 1
ATOM 1974 C C . VAL A 1 260 ? -4.877 -2.206 -31.537 1.00 83.88 260 VAL A C 1
ATOM 1976 O O . VAL A 1 260 ? -5.453 -1.324 -30.906 1.00 83.88 260 VAL A O 1
ATOM 1979 N N . ARG A 1 261 ? -5.412 -2.782 -32.619 1.00 67.19 261 ARG A N 1
ATOM 1980 C CA . ARG A 1 261 ? -6.788 -2.538 -33.086 1.00 67.19 261 ARG A CA 1
ATOM 1981 C C . ARG A 1 261 ? -7.744 -3.570 -32.503 1.00 67.19 261 ARG A C 1
ATOM 1983 O O . ARG A 1 261 ? -7.433 -4.772 -32.618 1.00 67.19 261 ARG A O 1
#

Foldseek 3Di:
DDDDPDPPPPPPPLVVQVVVLLVVLVVLCVVLVVPVLNVVLVVLQVLQFQKAWFDFPNFIKIFRGSLRNLVSSVVSCVSSVHFDPNFWDWTWDIDTLVRLLVVLVVVLVPDDPVVSVVLLVVLLVCCVVRNDYDPVCSSSSSSNSSCVVVVVTGIDTFGADRVNSHGPVSVRRVVRVPPPPPAPFFKWWAAAVDRVHTQWGWHQHPVQDIDTGRPPHPPSVVVRVQLVVQRVPPDPPPRSVNCSVSSQVSRVVGTDMDGDD

pLDDT: mean 72.77, std 17.39, range [23.8, 97.44]

Secondary structure (DSSP, 8-state):
----TT-------HHHHHHHHHHHHHHHHHHTT-GGGHHHHHHHHHHTT-EEEEEETTEEEEEE--HHHHHHHHHHHHHTT------SEEEEPPEEHHHHHHHHHHHHHTS-HHHHHHHHHHHHHHHHHH----TTTHHHHHHHHHHHHTT-S-EEEEPPPTTT---HHHHHHHHHHTTS-PPPEEEEEE-SS-TTSEEEEEEE-TTS-EEEE-TT-TTTHHHHHHHHHHHTTSPTT--TTTTHHHHHHHHTTTSEEEE--

Radius of gyration: 22.11 Å; chains: 1; bounding box: 46×34×72 Å

Sequence (261 aa):
MFDLPGFEWFRPDLGGSVAAARANAAAAASRAGAHDLLPELERMAREDDAPFVFRWGGTARVGEVRFAAVNAVGRLYARAEAPPALGPVAVRRAMAADEALRNAEEALAALPDEGRESLLALAQSEVAARCRPDEADRKVVQAYRVLQRLGAVPYQWQELDPRTLTTPLQEAVRASQLVSARPRPHVRVADRGDPDRTLGFVCVGEDGGWAVDFAEVFDAQDAEEAAVWVLQRQADGVDPVEGLDAVVVGLRGRFAVELVR